Protein 5ZLG (pdb70)

GO terms:
  GO:0006879 intracellular iron ion homeostasis (P, IDA)
  GO:0016722 oxidoreductase activity, acting on metal ions (F, IDA)
  GO:0005886 plasma membrane (C, IDA)
  GO:0016020 membrane (C, IDA)
  GO:0016324 apical plasma membrane (C, IDA)
  GO:0031526 brush border membrane (C, IDA)
  GO:0042802 identical protein binding (F, IDA)
  GO:0140576 ascorbate homeostasis (P, IDA)
  GO:0140571 transmembrane ascorbate ferrireductase activity (F, IDA)
  GO:0140575 transmembrane monodehydroascorbate reductase activity (F, IDA)
  GO:0033215 reductive iron assimilation (P, IC)
  GO:0005886 plasma membrane (C, TAS)
  GO:0005515 protein binding (F, IPI)
  GO:0060586 multicellular organismal-level iron ion homeostasis (P, IDA)
  GO:0070062 extracellular exosome (C, HDA)

Secondary structure (DSSP, 8-state):
-HHHHHHHHHHHHHHHHHHHHHHHIIIIIS----SSSSHHHHTHHHHHIIIIIIIIHHHHHTGGG-GGGTTS-HHHHHHHHHHHHHHHHHHHHHHHHHHHHHHHHHT--SS-SHHHHHHHHHHHHHHHHHHHHIIIIISS-S-HHHHHHHHHHHHHHHHHHHHHHHHHHHHHHHHHHHHH-BTTBGGG--HHHHHHHHHHHHHHHHHHHHHHHHT-GGGSPPPP-

Solvent-accessible surface area: 12107 Å² total; per-residue (Å²): 123,187,126,2,74,63,28,21,36,48,2,70,119,20,0,127,69,0,20,62,37,0,59,56,2,0,101,136,78,51,102,6,43,25,138,106,43,20,36,54,4,35,0,73,30,18,8,21,31,6,35,0,8,3,29,36,2,0,40,0,28,2,6,46,23,25,28,133,16,78,216,51,59,58,107,88,7,40,51,66,31,26,32,49,18,35,70,0,6,104,35,2,74,70,0,29,65,0,24,67,72,11,28,102,102,82,144,92,62,58,58,128,17,115,30,22,143,35,15,67,98,4,13,85,47,12,67,108,32,47,112,40,11,93,27,11,27,48,46,113,169,4,76,154,79,84,49,64,169,32,76,73,104,27,73,146,26,15,44,68,9,10,36,42,7,13,51,12,21,56,58,16,17,64,44,34,2,101,114,32,14,192,138,89,34,66,95,89,166,12,96,13,2,82,38,0,75,52,0,7,112,27,0,85,71,1,10,63,29,2,107,104,0,20,42,46,111,102,15,105,19,78,181,108,177

InterPro domains:
  IPR006593 Cytochrome b561/ferric reductase, transmembrane domain [PF03188] (49-185)
  IPR006593 Cytochrome b561/ferric reductase, transmembrane domain [PS50939] (15-220)
  IPR006593 Cytochrome b561/ferric reductase, transmembrane domain [SM00665] (49-178)
  IPR043205 Cytochrome b561/Cytochrome b reductase 1-like [PTHR10106] (10-228)

Foldseek 3Di:
DVVLVVLVVVLLVLLVVLLVLLQCLCVPVNPDADLPPLVNLLSLQLNLLSNQVLRLLLCLLLQLLDVVCLPPDPLVNLVSSLVSLVSSLVSNVSNVVSVVVSCVVVVHDPDPDPLRVLSVVLSVLSVVLSVCCCCAPNDDPHDVVNCVVVVVVSSVSSLVSNVSSLVSSLVVLVVCLQVPCPVVHLVVVDPSNVSSVVSNVSSVVSSVSSVVSSPDPVRRSPDDD

B-factor: mean 35.08, std 20.9, range [6.4, 122.51]

Organism: Homo sapiens (NCBI:txid9606)

Nearest PDB structures (foldseek):
  5zle-assembly1_A  TM=1.003E+00  e=5.788E-28  Homo sapiens
  4o79-assembly1_A  TM=9.304E-01  e=4.526E-12  Arabidopsis thaliana
  6z0c-assembly4_D  TM=2.626E-01  e=5.602E+00  Escherichia coli

Radius of gyration: 18.76 Å; Cα contacts (8 Å, |Δi|>4): 240; chains: 1; bounding box: 38×60×26 Å

Structure (mmCIF, N/CA/C/O backbone):
data_5ZLG
#
_entry.id   5ZLG
#
_cell.length_a   65.180
_cell.length_b   115.570
_cell.length_c   48.600
_cell.angle_alpha   90.000
_cell.angle_beta   118.440
_cell.angle_gamma   90.000
#
_symmetry.space_group_name_H-M   'C 1 2 1'
#
loop_
_entity.id
_entity.type
_entity.pdbx_description
1 polymer 'Cytochrome b reductase 1'
2 non-polymer 'PROTOPORPHYRIN IX CONTAINING FE'
3 non-polymer 'ZINC ION'
4 non-polymer 'ASCORBIC ACID'
5 water water
#
loop_
_atom_site.group_PDB
_atom_site.id
_atom_site.type_symbol
_atom_site.label_atom_id
_atom_site.label_alt_id
_atom_site.label_comp_id
_atom_site.label_asym_id
_atom_site.label_entity_id
_atom_site.label_seq_id
_atom_site.pdbx_PDB_ins_code
_atom_site.Cartn_x
_atom_site.Cartn_y
_atom_site.Cartn_z
_atom_site.occupancy
_atom_site.B_iso_or_equiv
_atom_site.auth_seq_id
_atom_site.auth_comp_id
_atom_site.auth_asym_id
_atom_site.auth_atom_id
_atom_site.pdbx_PDB_model_num
ATOM 1 N N . TYR A 1 6 ? 33.134 56.331 8.093 1.00 42.63 6 TYR A N 1
ATOM 2 C CA . TYR A 1 6 ? 32.581 55.886 6.811 1.00 59.47 6 TYR A CA 1
ATOM 3 C C . TYR A 1 6 ? 33.345 54.714 6.189 1.00 66.93 6 TYR A C 1
ATOM 4 O O . TYR A 1 6 ? 32.743 53.746 5.729 1.00 67.70 6 TYR A O 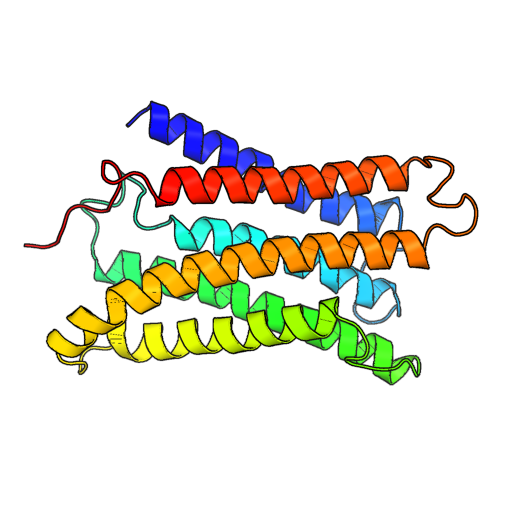1
ATOM 13 N N . TRP A 1 7 ? 34.670 54.808 6.138 1.00 65.24 7 TRP A N 1
ATOM 14 C CA . TRP A 1 7 ? 35.429 53.680 5.621 1.00 59.65 7 TRP A CA 1
ATOM 15 C C . TRP A 1 7 ? 35.573 52.572 6.656 1.00 55.63 7 TRP A C 1
ATOM 16 O O . TRP A 1 7 ? 35.617 51.394 6.285 1.00 59.67 7 TRP A O 1
ATOM 27 N N . ARG A 1 8 ? 35.608 52.907 7.949 1.00 52.58 8 ARG A N 1
ATOM 28 C CA . ARG A 1 8 ? 35.523 51.851 8.949 1.00 47.96 8 ARG A CA 1
ATOM 29 C C . ARG A 1 8 ? 34.145 51.204 8.943 1.00 38.74 8 ARG A C 1
ATOM 30 O O . ARG A 1 8 ? 34.014 50.041 9.336 1.00 34.16 8 ARG A O 1
ATOM 38 N N . PHE A 1 9 ? 33.107 51.929 8.513 1.00 37.12 9 PHE A N 1
ATOM 39 C CA . PHE A 1 9 ? 31.836 51.266 8.240 1.00 36.80 9 PHE A CA 1
ATOM 40 C C . PHE A 1 9 ? 31.969 50.338 7.045 1.00 47.30 9 PHE A C 1
ATOM 41 O O . PHE A 1 9 ? 31.412 49.233 7.038 1.00 51.82 9 PHE A O 1
ATOM 49 N N . LEU A 1 10 ? 32.684 50.783 6.011 1.00 46.04 10 LEU A N 1
ATOM 50 C CA . LEU A 1 10 ? 32.859 49.947 4.838 1.00 32.00 10 LEU A CA 1
ATOM 51 C C . LEU A 1 10 ? 33.496 48.627 5.225 1.00 30.54 10 LEU A C 1
ATOM 52 O O . LEU A 1 10 ? 33.030 47.559 4.814 1.00 35.83 10 LEU A O 1
ATOM 57 N N . ALA A 1 11 ? 34.527 48.677 6.065 1.00 31.15 11 ALA A N 1
ATOM 58 C CA . ALA A 1 11 ? 35.167 47.445 6.510 1.00 30.06 11 ALA A CA 1
ATOM 59 C C . ALA A 1 11 ? 34.226 46.576 7.341 1.00 34.30 11 ALA A C 1
ATOM 60 O O . ALA A 1 11 ? 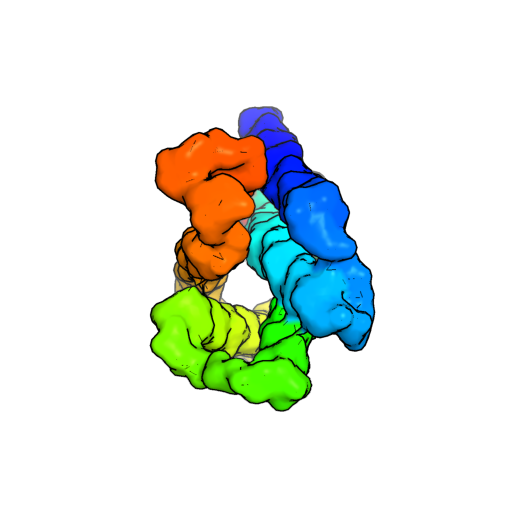34.351 45.346 7.324 1.00 45.78 11 ALA A O 1
ATOM 62 N N . LEU A 1 12 ? 33.280 47.177 8.063 1.00 28.53 12 LEU A N 1
ATOM 63 C CA . LEU A 1 12 ? 32.368 46.372 8.867 1.00 33.41 12 LEU A CA 1
ATOM 64 C C . LEU A 1 12 ? 31.341 45.678 7.992 1.00 37.93 12 LEU A C 1
ATOM 65 O O . LEU A 1 12 ? 31.053 44.490 8.183 1.00 38.28 12 LEU A O 1
ATOM 70 N N . LEU A 1 13 ? 30.753 46.418 7.046 1.00 26.52 13 LEU A N 1
ATOM 71 C CA . LEU A 1 13 ? 29.858 45.793 6.082 1.00 25.74 13 LEU A CA 1
ATOM 72 C C . LEU A 1 13 ? 30.598 44.744 5.271 1.00 27.97 13 LEU A C 1
ATOM 73 O O . LEU A 1 13 ? 30.041 43.687 4.937 1.00 24.15 13 LEU A O 1
ATOM 78 N N . GLY A 1 14 ? 31.862 45.017 4.956 1.00 26.52 14 GLY A N 1
ATOM 79 C CA . GLY A 1 14 ? 32.688 44.037 4.296 1.00 25.47 14 GLY A CA 1
ATOM 80 C C . GLY A 1 14 ? 32.759 42.753 5.084 1.00 24.32 14 GLY A C 1
ATOM 81 O O . GLY A 1 14 ? 32.378 41.697 4.580 1.00 37.65 14 GLY A O 1
ATOM 82 N N . SER A 1 15 ? 33.213 42.837 6.335 1.00 24.42 15 SER A N 1
ATOM 83 C CA . SER A 1 15 ? 33.350 41.640 7.160 1.00 23.59 15 SER A CA 1
ATOM 84 C C . SER A 1 15 ? 32.012 40.935 7.344 1.00 25.85 15 SER A C 1
ATOM 85 O O . SER A 1 15 ? 31.932 39.704 7.254 1.00 29.93 15 SER A O 1
ATOM 88 N N . ALA A 1 16 ? 30.945 41.697 7.604 1.00 22.52 16 ALA A N 1
ATOM 89 C CA . ALA A 1 16 ? 29.640 41.080 7.809 1.00 21.74 16 ALA A CA 1
ATOM 90 C C . ALA A 1 16 ? 29.217 40.298 6.579 1.00 21.40 16 ALA A C 1
ATOM 91 O O . ALA A 1 16 ? 28.731 39.171 6.686 1.00 31.80 16 ALA A O 1
ATOM 93 N N . LEU A 1 17 ? 29.414 40.874 5.394 1.00 31.08 17 LEU A N 1
ATOM 94 C CA . LEU A 1 17 ? 29.079 40.153 4.168 1.00 31.26 17 LEU A CA 1
ATOM 95 C C . LEU A 1 17 ? 29.920 38.898 4.023 1.00 32.18 17 LEU A C 1
ATOM 96 O O . LEU A 1 17 ? 29.402 37.833 3.664 1.00 34.59 17 LEU A O 1
ATOM 101 N N . LEU A 1 18 ? 31.216 38.995 4.315 1.00 24.33 18 LEU A N 1
ATOM 102 C CA . LEU A 1 18 ? 32.090 37.835 4.192 1.00 30.59 18 LEU A CA 1
ATOM 103 C C . LEU A 1 18 ? 31.639 36.698 5.114 1.00 33.06 18 LEU A C 1
ATOM 104 O O . LEU A 1 18 ? 31.356 35.583 4.661 1.00 24.85 18 LEU A O 1
ATOM 109 N N . VAL A 1 19 ? 31.563 36.968 6.420 1.00 44.27 19 VAL A N 1
ATOM 110 C CA . VAL A 1 19 ? 31.141 35.949 7.377 1.00 20.37 19 VAL A CA 1
ATOM 111 C C . VAL A 1 19 ? 29.759 35.404 7.014 1.00 21.08 19 VAL A C 1
ATOM 112 O O . VAL A 1 19 ? 29.485 34.211 7.174 1.00 19.89 19 VAL A O 1
ATOM 116 N N . GLY A 1 20 ? 28.861 36.270 6.537 1.00 20.05 20 GLY A N 1
ATOM 117 C CA . GLY A 1 20 ? 27.536 35.794 6.164 1.00 20.01 20 GLY A CA 1
ATOM 118 C C . GLY A 1 20 ? 27.595 34.812 5.014 1.00 26.72 20 GLY A C 1
ATOM 119 O O . GLY A 1 20 ? 27.016 33.716 5.075 1.00 39.30 20 GLY A O 1
ATOM 120 N N . PHE A 1 21 ? 28.331 35.181 3.961 1.00 25.20 21 PHE A N 1
ATOM 121 C CA A PHE A 1 21 ? 28.534 34.307 2.808 0.44 21.24 21 PHE A CA 1
ATOM 122 C CA B PHE A 1 21 ? 28.466 34.278 2.826 0.56 21.23 21 PHE A CA 1
ATOM 123 C C . PHE A 1 21 ? 29.156 32.987 3.232 1.00 21.28 21 PHE A C 1
ATOM 124 O O . PHE A 1 21 ? 28.765 31.911 2.767 1.00 21.94 21 PHE A O 1
ATOM 139 N N . LEU A 1 22 ? 30.149 33.049 4.133 1.00 20.91 22 LEU A N 1
ATOM 140 C CA . LEU A 1 22 ? 30.752 31.828 4.655 1.00 21.07 22 LEU A CA 1
ATOM 141 C C . LEU A 1 22 ? 29.739 30.998 5.436 1.00 30.30 22 LEU A C 1
ATOM 142 O O . LEU A 1 22 ? 29.845 29.770 5.480 1.00 39.68 22 LEU A O 1
ATOM 147 N N . SER A 1 23 ? 28.768 31.645 6.079 1.00 25.53 23 SER A N 1
ATOM 148 C CA . SER A 1 23 ? 27.722 30.887 6.753 1.00 25.71 23 SER A CA 1
ATOM 149 C C . SER A 1 23 ? 26.897 30.099 5.750 1.00 26.15 23 SER A C 1
ATOM 150 O O . SER A 1 23 ? 26.612 28.909 5.964 1.00 24.86 23 SER A O 1
ATOM 153 N N . VAL A 1 24 ? 26.518 30.741 4.637 1.00 24.54 24 VAL A N 1
ATOM 154 C CA . VAL A 1 24 ? 25.738 30.029 3.626 1.00 29.04 24 VAL A CA 1
ATOM 155 C C . VAL A 1 24 ? 26.574 28.944 2.947 1.00 29.50 24 VAL A C 1
ATOM 156 O O . VAL A 1 24 ? 26.094 27.827 2.704 1.00 23.85 24 VAL A O 1
ATOM 160 N N . ILE A 1 25 ? 27.835 29.248 2.643 1.00 26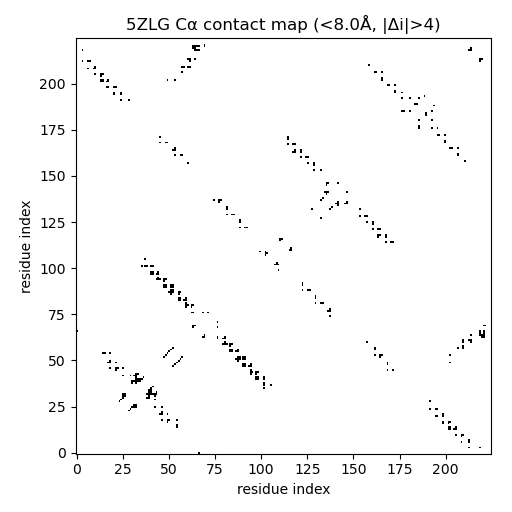.05 25 ILE A N 1
ATOM 161 C CA . ILE A 1 25 ? 28.715 28.257 2.030 1.00 32.27 25 ILE A CA 1
ATOM 162 C C . ILE A 1 25 ? 28.880 27.059 2.945 1.00 33.28 25 ILE A C 1
ATOM 163 O O . ILE A 1 25 ? 28.854 25.912 2.497 1.00 48.71 25 ILE A O 1
ATOM 168 N N . PHE A 1 26 ? 29.067 27.306 4.238 1.00 27.50 26 PHE A N 1
ATOM 169 C CA . PHE A 1 26 ? 29.282 26.218 5.178 1.00 23.48 26 PHE A CA 1
ATOM 170 C C . PHE A 1 26 ? 28.018 25.394 5.355 1.00 24.07 26 PHE A C 1
ATOM 171 O O . PHE A 1 26 ? 28.084 24.168 5.514 1.00 25.08 26 PHE A O 1
ATOM 179 N N . ALA A 1 27 ? 26.858 26.050 5.318 1.00 27.52 27 ALA A N 1
ATOM 180 C CA . ALA A 1 27 ? 25.599 25.320 5.322 1.00 24.52 27 ALA A CA 1
ATOM 181 C C . ALA A 1 27 ? 25.517 24.379 4.129 1.00 25.94 27 ALA A C 1
ATOM 182 O O . ALA A 1 27 ? 25.245 23.181 4.278 1.00 37.57 27 ALA A O 1
ATOM 184 N N . LEU A 1 28 ? 25.773 24.907 2.932 1.00 29.78 28 LEU A N 1
ATOM 185 C CA . LEU A 1 28 ? 25.645 24.106 1.718 1.00 28.30 28 LEU A CA 1
ATOM 186 C C . LEU A 1 28 ? 26.661 22.976 1.686 1.00 28.45 28 LEU A C 1
ATOM 187 O O . LEU A 1 28 ? 26.305 21.821 1.447 1.00 37.23 28 LEU A O 1
ATOM 192 N N . VAL A 1 29 ? 27.940 23.300 1.891 1.00 27.71 29 VAL A N 1
ATOM 193 C CA . VAL A 1 29 ? 28.984 22.280 1.967 1.00 28.64 29 VAL A CA 1
ATOM 194 C C . VAL A 1 29 ? 28.606 21.196 2.964 1.00 36.65 29 VAL A C 1
ATOM 195 O O . VAL A 1 29 ? 28.836 20.011 2.718 1.00 47.23 29 VAL A O 1
ATOM 199 N N . TRP A 1 30 ? 28.027 21.581 4.108 1.00 36.71 30 TRP A N 1
ATOM 200 C CA . TRP A 1 30 ? 27.685 20.609 5.145 1.00 29.15 30 TRP A CA 1
ATOM 201 C C . TRP A 1 30 ? 26.583 19.664 4.686 1.00 30.77 30 TRP A C 1
ATOM 202 O O . TRP A 1 30 ? 26.695 18.445 4.848 1.00 32.37 30 TRP A O 1
ATOM 213 N N . VAL A 1 31 ? 25.488 20.204 4.148 1.00 30.63 31 VAL A N 1
ATOM 214 C CA . VAL A 1 31 ? 24.400 19.302 3.777 1.00 32.47 31 VAL A CA 1
ATOM 215 C C . VAL A 1 31 ? 24.763 18.500 2.532 1.00 43.96 31 VAL A C 1
ATOM 216 O O . VAL A 1 31 ? 24.376 17.332 2.397 1.00 50.12 31 VAL A O 1
ATOM 220 N N . LEU A 1 32 ? 25.512 19.093 1.608 1.00 42.85 32 LEU A N 1
ATOM 221 C CA . LEU A 1 32 ? 25.846 18.393 0.379 1.00 42.23 32 LEU A CA 1
ATOM 222 C C . LEU A 1 32 ? 26.954 17.365 0.608 1.00 46.00 32 LEU A C 1
ATOM 223 O O . LEU A 1 32 ? 26.788 16.189 0.266 1.00 56.87 32 LEU A O 1
ATOM 228 N N . HIS A 1 33 ? 28.082 17.781 1.201 1.00 42.34 33 HIS A N 1
ATOM 229 C CA . HIS A 1 33 ? 29.199 16.892 1.538 1.00 36.16 33 HIS A CA 1
ATOM 230 C C . HIS A 1 33 ? 28.823 15.895 2.625 1.00 37.17 33 HIS A C 1
ATOM 231 O O . HIS A 1 33 ? 28.592 14.714 2.347 1.00 53.50 33 HIS A O 1
ATOM 238 N N . TYR A 1 34 ? 28.726 16.386 3.859 1.00 44.59 34 TYR A N 1
ATOM 239 C CA . TYR A 1 34 ? 28.708 15.543 5.053 1.00 51.79 34 TYR A CA 1
ATOM 240 C C . TYR A 1 34 ? 27.379 14.826 5.251 1.00 58.58 34 TYR A C 1
ATOM 241 O O . TYR A 1 34 ? 27.353 13.693 5.753 1.00 49.96 34 TYR A O 1
ATOM 250 N N . ARG A 1 35 ? 26.275 15.476 4.914 1.00 62.52 35 ARG A N 1
ATOM 251 C CA . ARG A 1 35 ? 24.976 14.825 4.940 1.00 62.14 35 ARG A CA 1
ATOM 252 C C . ARG A 1 35 ? 24.700 14.237 3.553 1.00 62.39 35 ARG A C 1
ATOM 253 O O . ARG A 1 35 ? 25.619 14.025 2.753 1.00 52.37 35 ARG A O 1
ATOM 261 N N . GLU A 1 36 ? 23.427 14.001 3.241 1.00 67.49 36 GLU A N 1
ATOM 262 C CA . GLU A 1 36 ? 23.046 13.266 2.045 1.00 71.30 36 GLU A CA 1
ATOM 263 C C . GLU A 1 36 ? 22.768 14.157 0.844 1.00 72.50 36 GLU A C 1
ATOM 264 O O . GLU A 1 36 ? 22.750 13.654 -0.283 1.00 73.93 36 GLU A O 1
ATOM 270 N N . GLY A 1 37 ? 22.543 15.456 1.053 1.00 81.62 37 GLY A N 1
ATOM 271 C CA . GLY A 1 37 ? 22.233 16.381 -0.028 1.00 80.91 37 GLY A CA 1
ATOM 272 C C . GLY A 1 37 ? 20.917 17.123 0.146 1.00 74.90 37 GLY A C 1
ATOM 273 O O . GLY A 1 37 ? 20.408 17.246 1.264 1.00 77.98 37 GLY A O 1
ATOM 274 N N . LEU A 1 38 ? 20.356 17.628 -0.947 1.00 72.78 38 LEU A N 1
ATOM 275 C CA . LEU A 1 38 ? 19.062 18.296 -0.940 1.00 74.58 38 LEU A CA 1
ATOM 276 C C . LEU A 1 38 ? 18.091 17.551 -1.858 1.00 88.74 38 LEU A C 1
ATOM 277 O O . LEU A 1 38 ? 18.442 16.556 -2.504 1.00 101.34 38 LEU A O 1
ATOM 282 N N . GLY A 1 39 ? 16.861 18.040 -1.908 1.00 83.42 39 GLY A N 1
ATOM 283 C CA . GLY A 1 39 ? 15.819 17.437 -2.720 1.00 72.87 39 GLY A CA 1
ATOM 284 C C . GLY A 1 39 ? 14.471 17.745 -2.120 1.00 70.88 39 GLY A C 1
ATOM 285 O O . GLY A 1 39 ? 14.364 18.158 -0.971 1.00 71.63 39 GLY A O 1
ATOM 286 N N . TRP A 1 40 ? 13.420 17.560 -2.919 1.00 78.39 40 TRP A N 1
ATOM 287 C CA . TRP A 1 40 ? 12.081 17.820 -2.404 1.00 91.28 40 TRP A CA 1
ATOM 288 C C . TRP A 1 40 ? 11.360 16.544 -1.971 1.00 101.24 40 TRP A C 1
ATOM 289 O O . TRP A 1 40 ? 10.142 16.569 -1.752 1.00 100.13 40 TRP A O 1
ATOM 300 N N . ASP A 1 41 ? 12.096 15.435 -1.848 1.00 106.92 41 ASP A N 1
ATOM 301 C CA . ASP A 1 41 ? 11.702 14.282 -1.040 1.00 106.33 41 ASP A CA 1
ATOM 302 C C . ASP A 1 41 ? 12.875 13.313 -0.947 1.00 107.91 41 ASP A C 1
ATOM 303 O O . ASP A 1 41 ? 13.298 12.729 -1.953 1.00 106.72 41 ASP A O 1
ATOM 308 N N . GLY A 1 42 ? 13.402 13.144 0.263 1.00 109.36 42 GLY A N 1
ATOM 309 C CA . GLY A 1 42 ? 14.595 12.356 0.508 1.00 109.08 42 GLY A CA 1
ATOM 310 C C . GLY A 1 42 ? 14.464 11.107 1.366 1.00 111.58 42 GLY A C 1
ATOM 311 O O . GLY A 1 42 ? 14.769 10.012 0.877 1.00 121.94 42 GLY A O 1
ATOM 312 N N . SER A 1 43 ? 14.006 11.219 2.620 1.00 100.96 43 SER A N 1
ATOM 313 C CA . SER A 1 43 ? 13.356 12.412 3.167 1.00 86.64 43 SER A CA 1
ATOM 314 C C . SER A 1 43 ? 14.277 13.397 3.890 1.00 90.67 43 SER A C 1
ATOM 315 O O . SER A 1 43 ? 13.970 14.590 3.958 1.00 97.97 43 SER A O 1
ATOM 318 N N . ALA A 1 44 ? 15.394 12.918 4.443 1.00 87.22 44 ALA A N 1
ATOM 319 C CA . ALA A 1 44 ? 16.352 13.848 5.034 1.00 78.31 44 ALA A CA 1
ATOM 320 C C . ALA A 1 44 ? 16.984 14.757 3.987 1.00 78.37 44 ALA A C 1
ATOM 321 O O . ALA A 1 44 ? 17.445 15.849 4.337 1.00 80.74 44 ALA A O 1
ATOM 323 N N . LEU A 1 45 ? 17.026 14.326 2.718 1.00 77.74 45 LEU A N 1
ATOM 324 C CA . LEU A 1 45 ? 17.386 15.230 1.626 1.00 77.93 45 LEU A CA 1
ATOM 325 C C . LEU A 1 45 ? 16.495 16.462 1.626 1.00 71.66 45 LEU A C 1
ATOM 326 O O . LEU A 1 45 ? 16.954 17.572 1.326 1.00 71.09 45 LEU A O 1
ATOM 331 N N . GLU A 1 46 ? 15.206 16.277 1.928 1.00 67.78 46 GLU A N 1
ATOM 332 C CA . GLU A 1 46 ? 14.300 17.412 2.030 1.00 68.92 46 GLU A CA 1
ATOM 333 C C . GLU A 1 46 ? 14.520 18.169 3.322 1.00 77.88 46 GLU A C 1
ATOM 334 O O . GLU A 1 46 ? 14.419 19.402 3.349 1.00 88.78 46 GLU A O 1
ATOM 340 N N . PHE A 1 47 ? 14.807 17.446 4.404 1.00 77.27 47 PHE A N 1
ATOM 341 C CA . PHE A 1 47 ? 15.065 18.109 5.673 1.00 65.72 47 PHE A CA 1
ATOM 342 C C . PHE A 1 47 ? 16.220 19.090 5.546 1.00 55.17 47 PHE A C 1
ATOM 343 O O . PHE A 1 47 ? 16.106 20.259 5.927 1.00 65.85 47 PHE A O 1
ATOM 351 N N . ASN A 1 48 ? 17.333 18.643 4.983 1.00 37.72 48 ASN A N 1
ATOM 352 C CA . ASN A 1 48 ? 18.516 19.484 4.897 1.00 46.14 48 ASN A CA 1
ATOM 353 C C . ASN A 1 48 ? 18.277 20.763 4.091 1.00 42.27 48 ASN A C 1
ATOM 354 O O . ASN A 1 48 ? 19.189 21.584 3.946 1.00 43.60 48 ASN A O 1
ATOM 359 N N . TRP A 1 49 ? 17.065 20.950 3.562 1.00 35.80 49 TRP A N 1
ATOM 360 C CA . TRP A 1 49 ? 16.666 22.288 3.139 1.00 34.89 49 TRP A CA 1
ATOM 361 C C . TRP A 1 49 ? 16.483 23.209 4.341 1.00 34.97 49 TRP A C 1
ATOM 362 O O . TRP A 1 49 ? 16.714 24.418 4.228 1.00 32.47 49 TRP A O 1
ATOM 373 N N . HIS A 1 50 ? 16.091 22.646 5.497 1.00 33.38 50 HIS A N 1
ATOM 374 C CA . HIS A 1 50 ? 15.825 23.452 6.696 1.00 32.03 50 HIS A CA 1
ATOM 375 C C . HIS A 1 50 ? 17.028 24.268 7.113 1.00 29.76 50 HIS A C 1
ATOM 376 O O . HIS A 1 50 ? 16.956 25.512 7.047 1.00 30.32 50 HIS A O 1
ATOM 383 N N . PRO A 1 51 ? 18.165 23.692 7.516 1.00 29.13 51 PRO A N 1
ATOM 384 C CA . PRO A 1 51 ? 19.301 24.555 7.872 1.00 27.23 51 PRO A CA 1
ATOM 385 C C . PRO A 1 51 ? 19.731 25.478 6.743 1.00 33.97 51 PRO A C 1
ATOM 386 O O . PRO A 1 51 ? 20.032 26.648 6.992 1.00 40.43 51 PRO A O 1
ATOM 390 N N . VAL A 1 52 ? 19.739 24.994 5.500 1.00 22.74 52 VAL A N 1
ATOM 391 C CA . VAL A 1 52 ? 20.231 25.796 4.380 1.00 18.56 52 VAL A CA 1
ATOM 392 C C . VAL A 1 52 ? 19.341 27.011 4.154 1.00 20.47 52 VAL A C 1
ATOM 393 O O . VAL A 1 52 ? 19.816 28.157 4.099 1.00 22.07 52 VAL A O 1
ATOM 397 N N . LEU A 1 53 ? 18.038 26.777 4.001 1.00 17.42 53 LEU A N 1
ATOM 398 C CA . LEU A 1 53 ? 17.105 27.896 3.920 1.00 26.54 53 LEU A CA 1
ATOM 399 C C . LEU A 1 53 ? 17.266 28.837 5.113 1.00 27.99 53 LEU A C 1
ATOM 400 O O . LEU A 1 53 ? 17.486 30.038 4.935 1.00 23.85 53 LEU A O 1
ATOM 405 N N . MET A 1 54 ? 17.225 28.297 6.340 1.00 32.07 54 MET A N 1
ATOM 406 C CA . MET A 1 54 ? 17.239 29.128 7.543 1.00 22.60 54 MET A CA 1
ATOM 407 C C . MET A 1 54 ? 18.465 30.025 7.604 1.00 21.25 54 MET A C 1
ATOM 408 O O . MET A 1 54 ? 18.359 31.217 7.901 1.00 35.37 54 MET A O 1
ATOM 413 N N . VAL A 1 55 ? 19.646 29.459 7.376 1.00 15.44 55 VAL A N 1
ATOM 414 C CA . VAL A 1 55 ? 20.854 30.273 7.344 1.00 15.43 55 VAL A CA 1
ATOM 415 C C . VAL A 1 55 ? 20.729 31.338 6.268 1.00 22.47 55 VAL A C 1
ATOM 416 O O . VAL A 1 55 ? 21.081 32.504 6.477 1.00 31.29 55 VAL A O 1
ATOM 420 N N . THR A 1 56 ? 20.197 30.956 5.106 1.00 16.76 56 THR A N 1
ATOM 421 C CA . THR A 1 56 ? 20.260 31.839 3.949 1.00 20.23 56 THR A CA 1
ATOM 422 C C . THR A 1 56 ? 19.322 33.026 4.103 1.00 24.62 56 THR A C 1
ATOM 423 O O . THR A 1 56 ? 19.759 34.180 4.124 1.00 34.72 56 THR A O 1
ATOM 427 N N . GLY A 1 57 ? 18.027 32.765 4.202 1.00 22.08 57 GLY A N 1
ATOM 428 C CA . GLY A 1 57 ? 17.071 33.830 4.391 1.00 25.36 57 GLY A CA 1
ATOM 429 C C . GLY A 1 57 ? 17.067 34.407 5.791 1.00 25.56 57 GLY A C 1
ATOM 430 O O . GLY A 1 57 ? 17.251 35.614 5.968 1.00 25.60 57 GLY A O 1
ATOM 431 N N . PHE A 1 58 ? 16.881 33.548 6.796 1.00 24.81 58 PHE A N 1
ATOM 432 C CA . PHE A 1 58 ? 16.526 34.034 8.127 1.00 23.71 58 PHE A CA 1
ATOM 433 C C . PHE A 1 58 ? 17.703 34.684 8.828 1.00 26.81 58 PHE A C 1
ATOM 434 O O . PHE A 1 58 ? 17.534 35.699 9.510 1.00 29.57 58 PHE A O 1
ATOM 442 N N . VAL A 1 59 ? 18.890 34.104 8.707 1.00 27.28 59 VAL A N 1
ATOM 443 C CA . VAL A 1 59 ? 20.070 34.712 9.300 1.00 14.76 59 VAL A CA 1
ATOM 444 C C . VAL A 1 59 ? 20.698 35.723 8.360 1.00 15.30 59 VAL A C 1
ATOM 445 O O . VAL A 1 59 ? 20.994 36.852 8.755 1.00 31.68 59 VAL A O 1
ATOM 449 N N . PHE A 1 60 ? 20.920 35.354 7.102 1.00 15.79 60 PHE A N 1
ATOM 450 C CA . PHE A 1 60 ? 21.729 36.218 6.246 1.00 16.44 60 PHE A CA 1
ATOM 451 C C . PHE A 1 60 ? 20.897 37.313 5.591 1.00 21.23 60 PHE A C 1
ATOM 452 O O . PHE A 1 60 ? 21.182 38.509 5.741 1.00 21.58 60 PHE A O 1
ATOM 460 N N . ILE A 1 61 ? 19.870 36.926 4.843 1.00 17.22 61 ILE A N 1
ATOM 461 C CA . ILE A 1 61 ? 19.056 37.933 4.184 1.00 17.87 61 ILE A CA 1
ATOM 462 C C . ILE A 1 61 ? 18.460 38.893 5.212 1.00 23.75 61 ILE A C 1
ATOM 463 O O . ILE A 1 61 ? 18.467 40.112 5.012 1.00 41.11 61 ILE A O 1
ATOM 468 N N . GLN A 1 62 ? 17.981 38.372 6.347 1.00 19.80 62 GLN A N 1
ATOM 469 C CA . GLN A 1 62 ? 17.477 39.260 7.394 1.00 16.57 62 GLN A CA 1
ATOM 470 C C . GLN A 1 62 ? 18.604 40.066 8.017 1.00 23.29 62 GLN A C 1
ATOM 471 O O . GLN A 1 62 ? 18.423 41.245 8.346 1.00 32.16 62 GLN A O 1
ATOM 477 N N . GLY A 1 63 ? 19.771 39.452 8.194 1.00 16.61 63 GLY A N 1
ATOM 478 C CA . GLY A 1 63 ? 20.912 40.213 8.664 1.00 16.49 63 GLY A CA 1
ATOM 479 C C . GLY A 1 63 ? 21.170 41.436 7.812 1.00 19.68 63 GLY A C 1
ATOM 480 O O . GLY A 1 63 ? 21.475 42.513 8.323 1.00 33.50 63 GLY A O 1
ATOM 481 N N . ILE A 1 64 ? 21.019 41.294 6.499 1.00 30.08 64 ILE A N 1
ATOM 482 C CA . ILE A 1 64 ? 21.290 42.408 5.596 1.00 31.54 64 ILE A CA 1
ATOM 483 C C . ILE A 1 64 ? 20.142 43.400 5.622 1.00 22.36 64 ILE A C 1
ATOM 484 O O . ILE A 1 64 ? 20.357 44.610 5.769 1.00 36.50 64 ILE A O 1
ATOM 489 N N . ALA A 1 65 ? 18.907 42.902 5.495 1.00 19.24 65 ALA A N 1
ATOM 490 C CA . ALA A 1 65 ? 17.730 43.758 5.594 1.00 19.64 65 ALA A CA 1
ATOM 491 C C . ALA A 1 65 ? 17.758 44.628 6.837 1.00 27.25 65 ALA A C 1
ATOM 492 O O . ALA A 1 65 ? 17.295 45.772 6.806 1.00 32.91 65 ALA A O 1
ATOM 494 N N . ILE A 1 66 ? 18.298 44.110 7.940 1.00 30.82 66 ILE A N 1
ATOM 495 C CA . ILE A 1 66 ? 18.270 44.861 9.190 1.00 28.68 66 ILE A CA 1
ATOM 496 C C . ILE A 1 66 ? 19.134 46.108 9.082 1.00 22.37 66 ILE A C 1
ATOM 497 O O . ILE A 1 66 ? 18.816 47.143 9.677 1.00 35.04 66 ILE A O 1
ATOM 502 N N . ILE A 1 67 ? 20.200 46.055 8.291 1.00 19.75 67 ILE A N 1
ATOM 503 C CA . ILE A 1 67 ? 21.127 47.171 8.175 1.00 21.81 67 ILE A CA 1
ATOM 504 C C . ILE A 1 67 ? 21.073 47.815 6.791 1.00 27.22 67 ILE A C 1
ATOM 505 O O . ILE A 1 67 ? 21.987 48.548 6.428 1.00 25.43 67 ILE A O 1
ATOM 510 N N . VAL A 1 68 ? 20.025 47.551 6.003 1.00 22.07 68 VAL A N 1
ATOM 511 C CA . VAL A 1 68 ? 19.981 48.123 4.662 1.00 23.37 68 VAL A CA 1
ATOM 512 C C . VAL A 1 6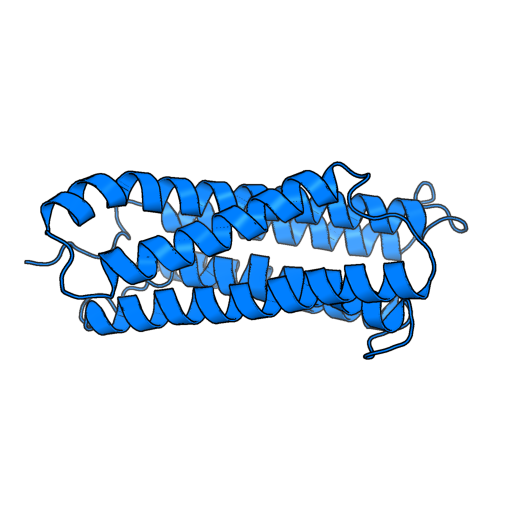8 ? 19.941 49.643 4.709 1.00 27.38 68 VAL A C 1
ATOM 513 O O . VAL A 1 68 ? 20.555 50.306 3.867 1.00 33.62 68 VAL A O 1
ATOM 517 N N . TYR A 1 69 ? 19.259 50.226 5.701 1.00 34.27 69 TYR A N 1
ATOM 518 C CA . TYR A 1 69 ? 19.094 51.676 5.734 1.00 25.77 69 TYR A CA 1
ATOM 519 C C . TYR A 1 69 ? 20.371 52.411 6.076 1.00 26.38 69 TYR A C 1
ATOM 520 O O . TYR A 1 69 ? 20.426 53.623 5.899 1.00 37.99 69 TYR A O 1
ATOM 529 N N . ARG A 1 70 ? 21.374 51.727 6.604 1.00 25.48 70 ARG A N 1
ATOM 530 C CA . ARG A 1 70 ? 22.579 52.372 7.107 1.00 33.30 70 ARG A CA 1
ATOM 531 C C . ARG A 1 70 ? 23.714 52.357 6.098 1.00 35.33 70 ARG A C 1
ATOM 532 O O . ARG A 1 70 ? 24.870 52.572 6.479 1.00 30.95 70 ARG A O 1
ATOM 540 N N . LEU A 1 71 ? 23.415 52.065 4.838 1.00 36.46 71 LEU A N 1
ATOM 541 C CA . LEU A 1 71 ? 24.406 52.161 3.783 1.00 34.85 71 LEU A CA 1
ATOM 542 C C . LEU A 1 71 ? 24.489 53.611 3.312 1.00 34.75 71 LEU A C 1
ATOM 543 O O . LEU A 1 71 ? 23.469 54.170 2.898 1.00 39.87 71 LEU A O 1
ATOM 548 N N . PRO A 1 72 ? 25.667 54.241 3.361 1.00 31.14 72 PRO A N 1
ATOM 549 C CA . PRO A 1 72 ? 25.760 55.662 2.971 1.00 33.13 72 PRO A CA 1
ATOM 550 C C . PRO A 1 72 ? 25.311 55.963 1.543 1.00 34.60 72 PRO A C 1
ATOM 551 O O . PRO A 1 72 ? 24.704 57.012 1.300 1.00 36.00 72 PRO A O 1
ATOM 555 N N . TRP A 1 73 ? 25.575 55.069 0.589 1.00 36.92 73 TRP A N 1
ATOM 556 C CA . TRP A 1 73 ? 25.206 55.325 -0.798 1.00 43.00 73 TRP A CA 1
ATOM 557 C C . TRP A 1 73 ? 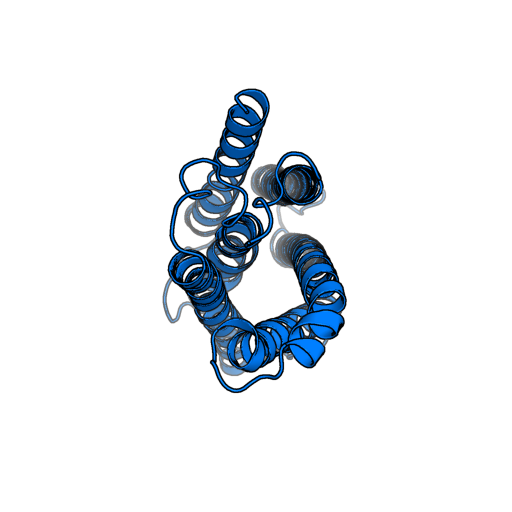23.699 55.342 -1.010 1.00 45.84 73 TRP A C 1
ATOM 558 O O . TRP A 1 73 ? 23.230 55.498 -2.142 1.00 45.82 73 TRP A O 1
ATOM 569 N N . THR A 1 74 ? 22.929 55.187 0.063 1.00 43.22 74 THR A N 1
ATOM 570 C CA . THR A 1 74 ? 21.485 55.325 -0.021 1.00 39.66 74 THR A CA 1
ATOM 571 C C . THR A 1 74 ? 20.965 56.500 0.793 1.00 44.98 74 THR A C 1
ATOM 572 O O . THR A 1 74 ? 19.763 56.777 0.743 1.00 49.85 74 THR A O 1
ATOM 576 N N . TRP A 1 75 ? 21.820 57.202 1.544 1.00 43.69 75 TRP A N 1
ATOM 577 C CA . TRP A 1 75 ? 21.293 58.234 2.433 1.00 51.26 75 TRP A CA 1
ATOM 578 C C . TRP A 1 75 ? 20.562 59.307 1.643 1.00 67.22 75 TRP A C 1
ATOM 579 O O . TRP A 1 75 ? 19.474 59.745 2.039 1.00 77.34 75 TRP A O 1
ATOM 590 N N . LYS A 1 76 ? 21.120 59.718 0.509 1.00 64.25 76 LYS A N 1
ATOM 591 C CA . LYS A 1 76 ? 20.371 60.544 -0.431 1.00 53.94 76 LYS A CA 1
ATOM 592 C C . LYS A 1 76 ? 19.854 59.672 -1.571 1.00 47.66 76 LYS A C 1
ATOM 593 O O . LYS A 1 76 ? 20.212 59.802 -2.742 1.00 50.73 76 LYS A O 1
ATOM 599 N N . CYS A 1 77 ? 19.030 58.724 -1.151 1.00 39.76 77 CYS A N 1
ATOM 600 C CA . CYS A 1 77 ? 18.115 57.946 -1.968 1.00 43.30 77 CYS A CA 1
ATOM 601 C C . CYS A 1 77 ? 16.741 58.172 -1.356 1.00 44.38 77 CYS A C 1
ATOM 602 O O . CYS A 1 77 ? 16.618 58.806 -0.305 1.00 51.71 77 CYS A O 1
ATOM 605 N N . SER A 1 78 ? 15.694 57.667 -1.995 1.00 36.71 78 SER A N 1
ATOM 606 C CA . SER A 1 78 ? 14.367 57.905 -1.445 1.00 35.39 78 SER A CA 1
ATOM 607 C C . SER A 1 78 ? 14.155 57.082 -0.187 1.00 37.29 78 SER A C 1
ATOM 608 O O . SER A 1 78 ? 14.652 55.961 -0.066 1.00 47.79 78 SER A O 1
ATOM 611 N N . LYS A 1 79 ? 13.408 57.655 0.764 1.00 35.50 79 LYS A N 1
ATOM 612 C CA . LYS A 1 79 ? 12.976 56.877 1.921 1.00 32.11 79 LYS A CA 1
ATOM 613 C C . LYS A 1 79 ? 11.981 55.808 1.511 1.00 39.40 79 LYS A C 1
ATOM 614 O O . LYS A 1 79 ? 12.034 54.689 2.026 1.00 40.72 79 LYS A O 1
ATOM 620 N N . LEU A 1 80 ? 11.075 56.124 0.581 1.00 42.14 80 LEU A N 1
ATOM 621 C CA . LEU A 1 80 ? 10.128 55.106 0.143 1.00 46.74 80 LEU A CA 1
ATOM 622 C C . LEU A 1 80 ? 10.844 53.969 -0.570 1.00 44.59 80 LEU A C 1
ATOM 623 O O . LEU A 1 80 ? 10.413 52.809 -0.502 1.00 50.97 80 LEU A O 1
ATOM 628 N N . LEU A 1 81 ? 11.956 54.271 -1.228 1.00 35.13 81 LEU A N 1
ATOM 629 C CA . LEU A 1 81 ? 12.695 53.205 -1.879 1.00 39.49 81 LEU A CA 1
ATOM 630 C C . LEU A 1 81 ? 13.390 52.328 -0.854 1.00 41.11 81 LEU A C 1
ATOM 631 O O . LEU A 1 81 ? 13.341 51.098 -0.952 1.00 56.23 81 LEU A O 1
ATOM 636 N N . MET A 1 82 ? 14.039 52.942 0.139 1.00 32.01 82 MET A N 1
ATOM 637 C CA . MET A 1 82 ? 14.726 52.162 1.165 1.00 33.15 82 MET A CA 1
ATOM 638 C C . MET A 1 82 ? 13.741 51.347 1.997 1.00 35.32 82 MET A C 1
ATOM 639 O O . MET A 1 82 ? 14.039 50.211 2.38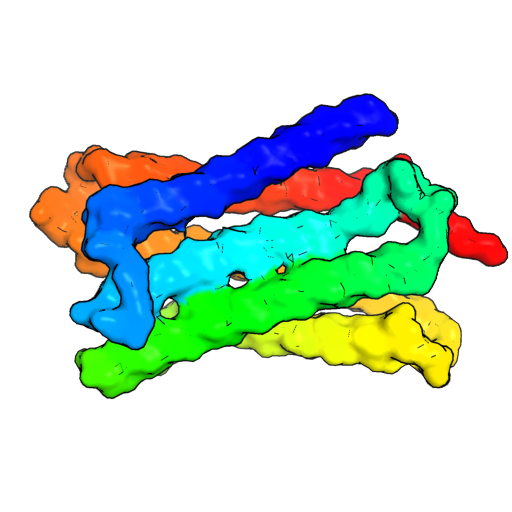7 1.00 35.38 82 MET A O 1
ATOM 644 N N . LYS A 1 83 ? 12.567 51.912 2.279 1.00 25.54 83 LYS A N 1
ATOM 645 C CA . LYS A 1 83 ? 11.486 51.126 2.856 1.00 28.91 83 LYS A CA 1
ATOM 646 C C . LYS A 1 83 ? 11.133 49.948 1.963 1.00 36.87 83 LYS A C 1
ATOM 647 O O . LYS A 1 83 ? 10.873 48.847 2.455 1.00 42.26 83 LYS A O 1
ATOM 653 N N . SER A 1 84 ? 11.110 50.158 0.645 1.00 38.37 84 SER A N 1
ATOM 654 C CA . SER A 1 84 ? 10.832 49.046 -0.261 1.00 36.58 84 SER A CA 1
ATOM 655 C C . SER A 1 84 ? 11.899 47.959 -0.153 1.00 28.79 84 SER A C 1
ATOM 656 O O . SER A 1 84 ? 11.579 46.783 0.014 1.00 28.21 84 SER A O 1
ATOM 659 N N . ILE A 1 85 ? 13.176 48.330 -0.235 1.00 25.20 85 ILE A N 1
ATOM 660 C CA . ILE A 1 85 ? 14.239 47.334 -0.133 1.00 24.20 85 ILE A CA 1
ATOM 661 C C . ILE A 1 85 ? 14.157 46.596 1.202 1.00 46.31 85 ILE A C 1
ATOM 662 O O . ILE A 1 85 ? 14.243 45.367 1.248 1.00 54.16 85 ILE A O 1
ATOM 667 N N . HIS A 1 86 ? 13.984 47.339 2.302 1.00 42.02 86 HIS A N 1
ATOM 668 C CA . HIS A 1 86 ? 13.907 46.750 3.642 1.00 25.61 86 HIS A CA 1
ATOM 669 C C . HIS A 1 86 ? 12.740 45.772 3.755 1.00 19.77 86 HIS A C 1
ATOM 670 O O . HIS A 1 86 ? 12.925 44.594 4.099 1.00 32.68 86 HIS A O 1
ATOM 677 N N . ALA A 1 87 ? 11.529 46.243 3.470 1.00 20.67 87 ALA A N 1
ATOM 678 C CA . ALA A 1 87 ? 10.371 45.362 3.420 1.00 20.71 87 ALA A CA 1
ATOM 679 C C . ALA A 1 87 ? 10.640 44.132 2.559 1.00 34.21 87 ALA A C 1
ATOM 680 O O . ALA A 1 87 ? 10.504 42.998 3.022 1.00 45.20 87 ALA A O 1
ATOM 682 N N . GLY A 1 88 ? 11.028 44.346 1.296 1.00 31.52 88 GLY A N 1
ATOM 683 C CA . GLY A 1 88 ? 11.153 43.236 0.364 1.00 22.60 88 GLY A CA 1
ATOM 684 C C . GLY A 1 88 ? 12.198 42.223 0.788 1.00 31.72 88 GLY A C 1
ATOM 685 O O . GLY A 1 88 ? 11.977 41.011 0.699 1.00 35.68 88 GLY A O 1
ATOM 686 N N . LEU A 1 89 ? 13.348 42.702 1.258 1.00 20.61 89 LEU A N 1
ATOM 687 C CA . LEU A 1 89 ? 14.392 41.804 1.736 1.00 22.54 89 LEU A CA 1
ATOM 688 C C . LEU A 1 89 ? 13.888 40.963 2.909 1.00 28.85 89 LEU A C 1
ATOM 689 O O . LEU A 1 89 ? 14.044 39.728 2.927 1.00 27.05 89 LEU A O 1
ATOM 694 N N . ASN A 1 90 ? 13.243 41.614 3.888 1.00 30.63 90 ASN A N 1
ATOM 695 C CA . ASN A 1 90 ? 12.636 40.854 4.980 1.00 28.84 90 ASN A CA 1
ATOM 696 C C . ASN A 1 90 ? 11.587 39.882 4.462 1.00 27.93 90 ASN A C 1
ATOM 697 O O . ASN A 1 90 ? 11.405 38.806 5.037 1.00 28.32 90 ASN A O 1
ATOM 702 N N . ALA A 1 91 ? 10.913 40.229 3.362 1.00 24.32 91 ALA A N 1
ATOM 703 C CA . ALA A 1 91 ? 9.874 39.369 2.807 1.00 31.09 91 ALA A CA 1
ATOM 704 C C . ALA A 1 91 ? 10.470 38.104 2.194 1.00 30.06 91 ALA A C 1
ATOM 705 O O . ALA A 1 91 ? 9.967 36.994 2.419 1.00 19.80 91 ALA A O 1
ATOM 707 N N . VAL A 1 92 ? 11.543 38.252 1.408 1.00 28.70 92 VAL A N 1
ATOM 708 C CA . VAL A 1 92 ? 12.259 37.075 0.917 1.00 31.01 92 VAL A CA 1
ATOM 709 C C . VAL A 1 92 ? 12.644 36.184 2.090 1.00 36.02 92 VAL A C 1
ATOM 710 O O . VAL A 1 92 ? 12.481 34.957 2.036 1.00 42.97 92 VAL A O 1
ATOM 714 N N . ALA A 1 93 ? 13.114 36.793 3.191 1.00 32.44 93 ALA A N 1
ATOM 715 C CA . ALA A 1 93 ? 13.529 35.990 4.345 1.00 23.17 93 ALA A CA 1
ATOM 716 C C . ALA A 1 93 ? 12.343 35.292 5.017 1.00 25.49 93 ALA A C 1
ATOM 717 O O . ALA A 1 93 ? 12.471 34.151 5.486 1.00 30.30 93 ALA A O 1
ATOM 719 N N . ALA A 1 94 ? 11.180 35.942 5.059 1.00 16.62 94 ALA A N 1
ATOM 720 C CA . ALA A 1 94 ? 9.986 35.278 5.576 1.00 16.84 94 ALA A CA 1
ATOM 721 C C . ALA A 1 94 ? 9.599 34.089 4.707 1.00 29.78 94 ALA A C 1
ATOM 722 O O . ALA A 1 94 ? 9.451 32.967 5.203 1.00 33.18 94 ALA A O 1
ATOM 724 N N . ILE A 1 95 ? 9.419 34.320 3.404 1.00 29.57 95 ILE A N 1
ATOM 725 C CA . ILE A 1 95 ? 9.092 33.231 2.481 1.00 35.89 95 ILE A CA 1
ATOM 726 C C . ILE A 1 95 ? 10.024 32.043 2.687 1.00 31.62 95 ILE A C 1
ATOM 727 O O . ILE A 1 95 ? 9.580 30.905 2.886 1.00 34.53 95 ILE A O 1
ATOM 732 N N . LEU A 1 96 ? 11.334 32.290 2.645 1.00 31.14 96 LEU A N 1
ATOM 733 C CA . LEU A 1 96 ? 12.277 31.191 2.815 1.00 18.94 96 LEU A CA 1
ATOM 734 C C . LEU A 1 96 ? 12.104 30.499 4.167 1.00 30.14 96 LEU A C 1
ATOM 735 O O . LEU A 1 96 ? 12.175 29.269 4.244 1.00 40.07 96 LEU A O 1
ATOM 740 N N . ALA A 1 97 ? 11.847 31.254 5.244 1.00 24.69 97 ALA A N 1
ATOM 741 C CA . ALA A 1 97 ? 11.727 30.602 6.554 1.00 15.92 97 ALA A CA 1
ATOM 742 C C . ALA A 1 97 ? 10.462 29.756 6.658 1.00 18.95 97 ALA A C 1
ATOM 743 O O . ALA A 1 97 ? 10.479 28.684 7.275 1.00 30.86 97 ALA A O 1
ATOM 745 N N . ILE A 1 98 ? 9.355 30.219 6.074 1.00 17.87 98 ILE A N 1
ATOM 746 C CA . ILE A 1 98 ? 8.145 29.400 6.029 1.00 21.70 98 ILE A CA 1
ATOM 747 C C . ILE A 1 98 ? 8.391 28.144 5.209 1.00 33.29 98 ILE A C 1
ATOM 748 O O . ILE A 1 98 ? 7.998 27.039 5.604 1.00 36.03 98 ILE A O 1
ATOM 753 N N . ILE A 1 99 ? 9.032 28.291 4.048 1.00 23.41 99 ILE A N 1
ATOM 754 C CA . ILE A 1 99 ? 9.379 27.105 3.274 1.00 28.76 99 ILE A CA 1
ATOM 755 C C . ILE A 1 99 ? 10.205 26.153 4.129 1.00 30.03 99 ILE A C 1
ATOM 756 O O . ILE A 1 99 ? 10.003 24.935 4.109 1.00 27.48 99 ILE A O 1
ATOM 761 N N . SER A 1 100 ? 11.098 26.703 4.947 1.00 24.38 100 SER A N 1
ATOM 762 C CA . SER A 1 100 ? 12.010 25.873 5.717 1.00 24.69 100 SER A CA 1
ATOM 763 C C . SER A 1 100 ? 11.285 25.134 6.830 1.00 27.01 100 SER A C 1
ATOM 764 O O . SER A 1 100 ? 11.609 23.977 7.129 1.00 30.18 100 SER A O 1
ATOM 767 N N . VAL A 1 101 ? 10.301 25.781 7.454 1.00 25.04 101 VAL A N 1
ATOM 768 C CA . VAL A 1 101 ? 9.526 25.113 8.495 1.00 20.20 101 VAL A CA 1
ATOM 769 C C . VAL A 1 101 ? 8.584 24.074 7.889 1.00 35.18 101 VAL A C 1
ATOM 770 O O . VAL A 1 101 ? 8.397 22.976 8.441 1.00 32.86 101 VAL A O 1
ATOM 774 N N . VAL A 1 102 ? 7.988 24.397 6.739 1.00 40.10 102 VAL A N 1
ATOM 775 C CA . VAL A 1 102 ? 7.127 23.449 6.038 1.00 40.49 102 VAL A CA 1
ATOM 776 C C . VAL A 1 102 ? 7.912 22.206 5.630 1.00 37.88 102 VAL A C 1
ATOM 777 O O . VAL A 1 102 ? 7.383 21.087 5.650 1.00 37.50 102 VAL A O 1
ATOM 781 N N . ALA A 1 103 ? 9.185 22.378 5.252 1.00 34.73 103 ALA A N 1
ATOM 782 C CA . ALA A 1 103 ? 10.001 21.219 4.904 1.00 26.71 103 ALA A CA 1
ATOM 783 C C . ALA A 1 103 ? 10.065 20.242 6.066 1.00 38.74 103 ALA A C 1
ATOM 784 O O . ALA A 1 103 ? 9.904 19.031 5.877 1.00 58.77 103 ALA A O 1
ATOM 786 N N . VAL A 1 104 ? 10.267 20.750 7.281 1.00 30.05 104 VAL A N 1
ATOM 787 C CA . VAL A 1 104 ? 10.383 19.865 8.434 1.00 31.73 104 VAL A CA 1
ATOM 788 C C . VAL A 1 104 ? 9.044 19.235 8.763 1.00 31.81 104 VAL A C 1
ATOM 789 O O . VAL A 1 104 ? 8.953 18.024 8.986 1.00 35.48 104 VAL A O 1
ATOM 793 N N . PHE A 1 105 ? 7.984 20.039 8.804 1.00 36.20 105 PHE A N 1
ATOM 794 C CA . PHE A 1 105 ? 6.673 19.453 9.049 1.00 37.89 105 PHE A CA 1
ATOM 795 C C . PHE A 1 105 ? 6.345 18.379 8.017 1.00 38.67 105 PHE A C 1
ATOM 796 O O . PHE A 1 105 ? 5.653 17.404 8.337 1.00 44.08 105 PHE A O 1
ATOM 804 N N . GLU A 1 106 ? 6.893 18.497 6.803 1.00 45.34 106 GLU A N 1
ATOM 805 C CA . GLU A 1 106 ? 6.652 17.508 5.752 1.00 50.26 106 GLU A CA 1
ATOM 806 C C . GLU A 1 106 ? 7.469 16.234 5.974 1.00 40.90 106 GLU A C 1
ATOM 807 O O . GLU A 1 106 ? 6.909 15.133 6.023 1.00 33.72 106 GLU A O 1
ATOM 813 N N . ASN A 1 107 ? 8.796 16.364 6.102 1.00 41.94 107 ASN A N 1
ATOM 814 C CA . ASN A 1 107 ? 9.634 15.203 6.397 1.00 46.10 107 ASN A CA 1
ATOM 815 C C . ASN A 1 107 ? 9.159 14.464 7.648 1.00 53.28 107 ASN A C 1
ATOM 816 O O . ASN A 1 107 ? 9.228 13.226 7.714 1.00 46.51 107 ASN A O 1
ATOM 821 N N . HIS A 1 108 ? 8.640 15.199 8.634 1.00 55.57 108 HIS A N 1
ATOM 822 C CA . HIS A 1 108 ? 8.227 14.576 9.885 1.00 45.20 108 HIS A CA 1
ATOM 823 C C . HIS A 1 108 ? 6.881 13.888 9.753 1.00 39.41 108 HIS A C 1
ATOM 824 O O . HIS A 1 108 ? 6.733 12.738 10.176 1.00 43.33 108 HIS A O 1
ATOM 831 N N . ASN A 1 109 ? 5.887 14.572 9.174 1.00 35.87 109 ASN A N 1
ATOM 832 C CA . ASN A 1 109 ? 4.592 13.927 8.968 1.00 41.83 109 ASN A CA 1
ATOM 833 C C . ASN A 1 109 ? 4.712 12.708 8.058 1.00 51.42 109 ASN A C 1
ATOM 834 O O . ASN A 1 109 ? 4.049 11.686 8.283 1.00 55.96 109 ASN A O 1
ATOM 839 N N . VAL A 1 110 ? 5.558 12.791 7.029 1.00 51.12 110 VAL A N 1
ATOM 840 C CA . VAL A 1 110 ? 5.765 11.644 6.148 1.00 53.69 110 VAL A CA 1
ATOM 841 C C . VAL A 1 110 ? 6.444 10.507 6.903 1.00 56.65 110 VAL A C 1
ATOM 842 O O . VAL A 1 110 ? 6.060 9.340 6.759 1.00 67.14 110 VAL A O 1
ATOM 846 N N . ASN A 1 111 ? 7.447 10.822 7.734 1.00 51.54 111 ASN A N 1
ATOM 847 C CA . ASN A 1 111 ? 8.225 9.792 8.419 1.00 46.07 111 ASN A CA 1
ATOM 848 C C . ASN A 1 111 ? 7.737 9.492 9.839 1.00 42.79 111 ASN A C 1
ATOM 849 O O . ASN A 1 111 ? 8.456 8.832 10.598 1.00 48.02 111 ASN A O 1
ATOM 854 N N . ASN A 1 112 ? 6.541 9.944 10.212 1.00 40.34 112 ASN A N 1
ATOM 855 C CA . ASN A 1 112 ? 5.947 9.656 11.523 1.00 46.97 112 ASN A CA 1
ATOM 856 C C . ASN A 1 112 ? 6.912 9.977 12.673 1.00 49.46 112 ASN A C 1
ATOM 857 O O . ASN A 1 112 ? 7.315 9.112 13.458 1.00 48.53 112 ASN A O 1
ATOM 862 N N . ILE A 1 113 ? 7.287 11.252 12.744 1.00 41.75 113 ILE A N 1
ATOM 863 C CA . ILE A 1 113 ? 8.019 11.808 13.872 1.00 35.60 113 ILE A CA 1
ATOM 864 C C . ILE A 1 113 ? 7.098 12.829 14.538 1.00 44.56 113 ILE A C 1
ATOM 865 O O . ILE A 1 113 ? 6.057 13.202 14.000 1.00 53.01 113 ILE A O 1
ATOM 870 N N . ALA A 1 114 ? 7.466 13.255 15.736 1.00 46.99 114 ALA A N 1
ATOM 871 C CA . ALA A 1 114 ? 6.643 14.196 16.473 1.00 49.41 114 ALA A CA 1
ATOM 872 C C . ALA A 1 114 ? 7.038 15.633 16.157 1.00 41.55 114 ALA A C 1
ATOM 873 O O . ALA A 1 114 ? 8.179 15.926 15.787 1.00 40.12 114 ALA A O 1
ATOM 875 N N . ASN A 1 115 ? 6.079 16.535 16.331 1.00 40.78 115 ASN A N 1
ATOM 876 C CA . ASN A 1 115 ? 6.259 17.950 16.057 1.00 32.67 115 ASN A CA 1
ATOM 877 C C . ASN A 1 115 ? 6.221 18.763 17.342 1.00 38.28 115 ASN A C 1
ATOM 878 O O . ASN A 1 115 ? 5.425 18.486 18.243 1.00 41.48 115 ASN A O 1
ATOM 883 N N . MET A 1 116 ? 7.081 19.775 17.412 1.00 35.49 116 MET A N 1
ATOM 884 C CA . MET A 1 116 ? 7.002 20.814 18.434 1.00 29.78 116 MET A CA 1
ATOM 885 C C . MET A 1 116 ? 7.219 20.267 19.836 1.00 35.05 116 MET A C 1
ATOM 886 O O . MET A 1 116 ? 6.655 20.791 20.799 1.00 32.36 116 MET A O 1
ATOM 891 N N . TYR A 1 117 ? 8.033 19.215 19.963 1.00 37.36 117 TYR A N 1
ATOM 892 C CA . TYR A 1 117 ? 8.385 18.671 21.268 1.00 23.09 117 TYR A CA 1
ATOM 893 C C . TYR A 1 117 ? 9.609 19.335 21.868 1.00 18.31 117 TYR A C 1
ATOM 894 O O . TYR A 1 117 ? 9.848 19.194 23.072 1.00 31.94 117 TYR A O 1
ATOM 903 N N . SER A 1 118 ? 10.388 20.039 21.063 1.00 17.13 118 SER A N 1
ATOM 904 C CA . SER A 1 118 ? 11.699 20.509 21.462 1.00 15.98 118 SER A CA 1
ATOM 905 C C . SER A 1 118 ? 11.664 22.000 21.753 1.00 23.70 118 SER A C 1
ATOM 906 O O . SER A 1 118 ? 10.772 22.725 21.317 1.00 30.21 118 SER A O 1
ATOM 909 N N . LEU A 1 119 ? 12.656 22.448 22.513 1.00 14.33 119 LEU A N 1
ATOM 910 C CA . LEU A 1 119 ? 12.790 23.870 22.800 1.00 13.45 119 LEU A CA 1
ATOM 911 C C . LEU A 1 119 ? 13.198 24.653 21.558 1.00 16.00 119 LEU A C 1
ATOM 912 O O . LEU A 1 119 ? 12.794 25.813 21.387 1.00 26.17 119 LEU A O 1
ATOM 917 N N . HIS A 1 120 ? 13.9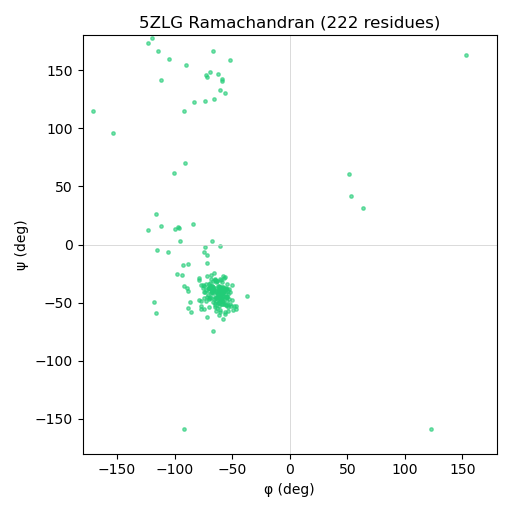92 24.029 20.686 1.00 12.52 120 HIS A N 1
ATOM 918 C CA . HIS A 1 120 ? 14.378 24.652 19.427 1.00 13.41 120 HIS A CA 1
ATOM 919 C C . HIS A 1 120 ? 13.166 24.948 18.558 1.00 13.94 120 HIS A C 1
ATOM 920 O O . HIS A 1 120 ? 13.128 25.971 17.868 1.00 19.74 120 HIS A O 1
ATOM 927 N N . SER A 1 121 ? 12.166 24.062 18.571 1.00 13.31 121 SER A N 1
ATOM 928 C CA . SER A 1 121 ? 10.965 24.310 17.784 1.00 13.90 121 SER A CA 1
ATOM 929 C C . SER A 1 121 ? 10.058 25.336 18.446 1.00 22.58 121 SER A C 1
ATOM 930 O O . SER A 1 121 ? 9.400 26.117 17.752 1.00 31.96 121 SER A O 1
ATOM 933 N N . TRP A 1 122 ? 9.988 25.344 19.773 1.00 21.83 122 TRP A N 1
ATOM 934 C CA . TRP A 1 122 ? 9.192 26.358 20.458 1.00 19.06 122 TRP A CA 1
ATOM 935 C C . TRP A 1 122 ? 9.725 27.751 20.168 1.00 12.90 122 TRP A C 1
ATOM 936 O O . TRP A 1 122 ? 9.019 28.614 19.630 1.00 13.00 122 TRP A O 1
ATOM 947 N N . VAL A 1 123 ? 10.979 27.987 20.547 1.00 12.13 123 VAL A N 1
ATOM 948 C CA . VAL A 1 123 ? 11.613 29.264 20.264 1.00 11.39 123 VAL A CA 1
ATOM 949 C C . VAL A 1 123 ? 11.550 29.571 18.771 1.00 15.31 123 VAL A C 1
ATOM 950 O O . VAL A 1 123 ? 11.076 30.632 18.361 1.00 11.26 123 VAL A O 1
ATOM 954 N N . GLY A 1 124 ? 11.988 28.629 17.935 1.00 15.99 124 GLY A N 1
ATOM 955 C CA . GLY A 1 124 ? 11.920 28.834 16.494 1.00 18.18 124 GLY A CA 1
ATOM 956 C C . GLY A 1 124 ? 10.557 29.288 15.997 1.00 17.34 124 GLY A C 1
ATOM 957 O O . GLY A 1 124 ? 10.450 30.235 15.212 1.00 13.90 124 GLY A O 1
ATOM 958 N N . LEU A 1 125 ? 9.492 28.615 16.437 1.00 22.12 125 LEU A N 1
ATOM 959 C CA . LEU A 1 125 ? 8.159 28.956 15.945 1.00 22.43 125 LEU A CA 1
ATOM 960 C C . LEU A 1 125 ? 7.709 30.307 16.486 1.00 22.77 125 LEU A C 1
ATOM 961 O O . LEU A 1 125 ? 7.008 31.058 15.796 1.00 31.30 125 LEU A O 1
ATOM 966 N N . ILE A 1 126 ? 8.112 30.640 17.715 1.00 18.88 126 ILE A N 1
ATOM 967 C CA . ILE A 1 126 ? 7.831 31.974 18.248 1.00 15.12 126 ILE A CA 1
ATOM 968 C C . ILE A 1 126 ? 8.510 33.039 17.394 1.00 18.11 126 ILE A C 1
ATOM 969 O O . ILE A 1 126 ? 7.882 34.009 16.968 1.00 33.88 126 ILE A O 1
ATOM 974 N N . ALA A 1 127 ? 9.802 32.858 17.116 1.00 17.49 127 ALA A N 1
ATOM 975 C CA . ALA A 1 127 ? 10.540 33.780 16.257 1.00 11.28 127 ALA A CA 1
ATOM 976 C C . ALA A 1 127 ? 9.927 33.891 14.867 1.00 11.87 127 ALA A C 1
ATOM 977 O O . ALA A 1 127 ? 10.010 34.950 14.232 1.00 11.95 127 ALA A O 1
ATOM 979 N N . VAL A 1 128 ? 9.334 32.817 14.358 1.00 12.47 128 VAL A N 1
ATOM 980 C CA . VAL A 1 128 ? 8.731 32.908 13.037 1.00 13.27 128 VAL A CA 1
ATOM 981 C C . VAL A 1 128 ? 7.456 33.727 13.111 1.00 21.33 128 VAL A C 1
ATOM 982 O O . VAL A 1 128 ? 7.273 34.685 12.350 1.00 34.19 128 VAL A O 1
ATOM 986 N N . ILE A 1 129 ? 6.593 33.410 14.080 1.00 19.04 129 ILE A N 1
ATOM 987 C CA . ILE A 1 129 ? 5.333 34.140 14.248 1.00 21.51 129 ILE A CA 1
ATOM 988 C C . ILE A 1 129 ? 5.584 35.627 14.498 1.00 15.93 129 ILE A C 1
ATOM 989 O O . ILE A 1 129 ? 4.970 36.498 13.864 1.00 15.43 129 ILE A O 1
ATOM 994 N N . CYS A 1 130 ? 6.490 35.939 15.431 1.00 14.02 130 CYS A N 1
ATOM 995 C CA . CYS A 1 130 ? 6.844 37.333 15.693 1.00 19.90 130 CYS A CA 1
ATOM 996 C C . CYS A 1 130 ? 7.518 37.986 14.486 1.00 23.92 130 CYS A C 1
ATOM 997 O O . CYS A 1 130 ? 7.368 39.194 14.268 1.00 26.32 130 CYS A O 1
ATOM 1000 N N . TYR A 1 131 ? 8.251 37.219 13.680 1.00 22.88 131 TYR A N 1
ATOM 1001 C CA . TYR A 1 131 ? 8.820 37.808 12.471 1.00 24.74 131 TYR A CA 1
ATOM 1002 C C . TYR A 1 131 ? 7.733 38.204 11.477 1.00 26.25 131 TYR A C 1
ATOM 1003 O O . TYR A 1 131 ? 7.824 39.258 10.838 1.00 22.84 131 TYR A O 1
ATOM 1012 N N . LEU A 1 132 ? 6.691 37.379 11.338 1.00 30.17 132 LEU A N 1
ATOM 1013 C CA . LEU A 1 132 ? 5.585 37.740 10.452 1.00 32.63 132 LEU A CA 1
ATOM 1014 C C . LEU A 1 132 ? 4.733 38.877 11.025 1.00 37.64 132 LEU A C 1
ATOM 1015 O O . LEU A 1 132 ? 4.110 39.620 10.254 1.00 27.31 132 LEU A O 1
ATOM 1020 N N . LEU A 1 133 ? 4.686 39.022 12.365 1.00 38.49 133 LEU A N 1
ATOM 1021 C CA . LEU A 1 133 ? 3.960 40.138 12.989 1.00 32.43 133 LEU A CA 1
ATOM 1022 C C . LEU A 1 133 ? 4.710 41.461 12.836 1.00 36.34 133 LEU A C 1
ATOM 1023 O O . LEU A 1 133 ? 4.094 42.511 12.600 1.00 40.36 133 LEU A O 1
ATOM 1028 N N . GLN A 1 134 ? 6.036 41.434 13.005 1.00 33.26 134 GLN A N 1
ATOM 1029 C CA . GLN A 1 134 ? 6.872 42.575 12.637 1.00 21.81 134 GLN A CA 1
ATOM 1030 C C . GLN A 1 134 ? 6.738 42.901 11.151 1.00 23.17 134 GLN A C 1
ATOM 1031 O O . GLN A 1 134 ? 6.751 44.072 10.758 1.00 30.12 134 GLN A O 1
ATOM 1037 N N . LEU A 1 135 ? 6.617 41.880 10.305 1.00 28.26 135 LEU A N 1
ATOM 1038 C CA . LEU A 1 135 ? 6.462 42.146 8.880 1.00 20.72 135 LEU A CA 1
ATOM 1039 C C . LEU A 1 135 ? 5.112 42.788 8.582 1.00 21.66 135 LEU A C 1
ATOM 1040 O O . LEU A 1 135 ? 5.036 43.771 7.840 1.00 38.36 135 LEU A O 1
ATOM 1045 N N . LEU A 1 136 ? 4.030 42.254 9.150 1.00 25.29 136 LEU A N 1
ATOM 1046 C CA . LEU A 1 136 ? 2.704 42.783 8.838 1.00 23.72 136 LEU A CA 1
ATOM 1047 C C . LEU A 1 136 ? 2.509 44.174 9.427 1.00 28.07 136 LEU A C 1
ATOM 1048 O O . LEU A 1 136 ? 2.135 45.107 8.710 1.00 32.04 136 LEU A O 1
ATOM 1053 N N . SER A 1 137 ? 2.734 44.331 10.739 1.00 28.10 137 SER A N 1
ATOM 1054 C CA . SER A 1 137 ? 2.639 45.660 11.342 1.00 30.63 137 SER A CA 1
ATOM 1055 C C . SER A 1 137 ? 3.575 46.641 10.644 1.00 36.41 137 SER A C 1
ATOM 1056 O O . SER A 1 137 ? 3.169 47.749 10.284 1.00 43.15 137 SER A O 1
ATOM 1059 N N . GLY A 1 138 ? 4.822 46.235 10.411 1.00 38.29 138 GLY A N 1
ATOM 1060 C CA . GLY A 1 138 ? 5.756 47.105 9.712 1.00 39.42 138 GLY A CA 1
ATOM 1061 C C . GLY A 1 138 ? 5.260 47.520 8.341 1.00 38.64 138 GLY A C 1
ATOM 1062 O O . GLY A 1 138 ? 5.465 48.661 7.915 1.00 47.84 138 GLY A O 1
ATOM 1063 N N . PHE A 1 139 ? 4.578 46.612 7.642 1.00 61.17 139 PHE A N 1
ATOM 1064 C CA . PHE A 1 139 ? 4.095 46.937 6.307 1.00 62.46 139 PHE A CA 1
ATOM 1065 C C . PHE A 1 139 ? 2.829 47.784 6.335 1.00 67.32 139 PHE A C 1
ATOM 1066 O O . PHE A 1 139 ? 2.588 48.558 5.400 1.00 74.78 139 PHE A O 1
ATOM 1074 N N . SER A 1 140 ? 2.004 47.644 7.372 1.00 63.66 140 SER A N 1
ATOM 1075 C CA . SER A 1 140 ? 0.751 48.379 7.465 1.00 60.63 140 SER A CA 1
ATOM 1076 C C . SER A 1 140 ? 0.874 49.649 8.286 1.00 59.43 140 SER A C 1
ATOM 1077 O O . SER A 1 140 ? -0.132 50.333 8.493 1.00 62.14 140 SER A O 1
ATOM 1080 N N . VAL A 1 141 ? 2.075 49.974 8.754 1.00 57.69 141 VAL A N 1
ATOM 1081 C CA . VAL A 1 141 ? 2.354 51.246 9.409 1.00 57.52 141 VAL A CA 1
ATOM 1082 C C . VAL A 1 141 ? 3.391 52.048 8.638 1.00 57.25 141 VAL A C 1
ATOM 1083 O O . VAL A 1 141 ? 3.177 53.218 8.325 1.00 61.20 141 VAL A O 1
ATOM 1087 N N . PHE A 1 142 ? 4.508 51.427 8.284 1.00 56.01 142 PHE A N 1
ATOM 1088 C CA . PHE A 1 142 ? 5.640 52.208 7.805 1.00 55.77 142 PHE A CA 1
ATOM 1089 C C . PHE A 1 142 ? 5.769 52.280 6.285 1.00 56.81 142 PHE A C 1
ATOM 1090 O O . PHE A 1 142 ? 6.351 53.246 5.780 1.00 57.39 142 PHE A O 1
ATOM 1098 N N . LEU A 1 143 ? 5.253 51.306 5.532 1.00 57.26 143 LEU A N 1
ATOM 1099 C CA . LEU A 1 143 ? 5.200 51.459 4.079 1.00 58.66 143 LEU A CA 1
ATOM 1100 C C . LEU A 1 143 ? 3.899 52.146 3.669 1.00 60.76 143 LEU A C 1
ATOM 1101 O O . LEU A 1 143 ? 3.918 53.191 3.012 1.00 62.08 143 LEU A O 1
ATOM 1106 N N . LEU A 1 144 ? 2.770 51.588 4.091 1.00 61.28 144 LEU A N 1
ATOM 1107 C CA . LEU A 1 144 ? 1.427 52.084 3.823 1.00 63.50 144 LEU A CA 1
ATOM 1108 C C . LEU A 1 144 ? 1.261 53.561 4.175 1.00 70.80 144 LEU A C 1
ATOM 1109 O O . LEU A 1 144 ? 2.029 54.100 4.986 1.00 63.04 144 LEU A O 1
ATOM 1114 N N . PRO A 1 145 ? 0.254 54.250 3.585 1.00 77.62 145 PRO A N 1
ATOM 1115 C CA . PRO A 1 145 ? 0.139 55.703 3.773 1.00 76.48 145 PRO A CA 1
ATOM 1116 C C . PRO A 1 145 ? -0.743 56.165 4.932 1.00 71.45 145 PRO A C 1
ATOM 1117 O O . PRO A 1 145 ? -0.414 57.171 5.570 1.00 67.97 145 PRO A O 1
ATOM 1121 N N . TRP A 1 146 ? -1.848 55.462 5.223 1.00 77.93 146 TRP A N 1
ATOM 1122 C CA . TRP A 1 146 ? -2.883 56.021 6.095 1.00 91.62 146 TRP A CA 1
ATOM 1123 C C . TRP A 1 146 ? -2.497 56.109 7.571 1.00 91.79 146 TRP A C 1
ATOM 1124 O O . TRP A 1 146 ? -3.247 56.722 8.339 1.00 103.22 146 TRP A O 1
ATOM 1135 N N . ALA A 1 147 ? -1.370 55.536 7.994 1.00 85.26 147 ALA A N 1
ATOM 1136 C CA . ALA A 1 147 ? -1.069 55.446 9.428 1.00 70.58 147 ALA A CA 1
ATOM 1137 C C . ALA A 1 147 ? -0.669 56.810 9.977 1.00 67.24 147 ALA A C 1
ATOM 1138 O O . ALA A 1 147 ? 0.286 57.413 9.477 1.00 64.04 147 ALA A O 1
ATOM 1140 N N . PRO A 1 148 ? -1.358 57.323 10.999 1.00 65.26 148 PRO A N 1
ATOM 1141 C CA . PRO A 1 148 ? -1.013 58.643 11.540 1.00 65.62 148 PRO A CA 1
ATOM 1142 C C . PRO A 1 148 ? 0.428 58.694 12.031 1.00 67.38 148 PRO A C 1
ATOM 1143 O O . PRO A 1 148 ? 0.945 57.737 12.611 1.00 71.08 148 PRO A O 1
ATOM 1147 N N . LEU A 1 149 ? 1.068 59.843 11.800 1.00 68.86 149 LEU A N 1
ATOM 1148 C CA . LEU A 1 149 ? 2.484 59.999 12.124 1.00 67.85 149 LEU A CA 1
ATOM 1149 C C . LEU A 1 149 ? 2.768 59.699 13.588 1.00 67.83 149 LEU A C 1
ATOM 1150 O O . LEU A 1 149 ? 3.880 59.283 13.930 1.00 67.72 149 LEU A O 1
ATOM 1155 N N . SER A 1 150 ? 1.780 59.909 14.462 1.00 70.65 150 SER A N 1
ATOM 1156 C CA . SER A 1 150 ? 1.938 59.572 15.872 1.00 63.40 150 SER A CA 1
ATOM 1157 C C . SER A 1 150 ? 2.049 58.061 16.072 1.00 59.46 150 SER A C 1
ATOM 1158 O O . SER A 1 150 ? 2.817 57.590 16.930 1.00 59.95 150 SER A O 1
ATOM 1161 N N . LEU A 1 151 ? 1.304 57.288 15.275 1.00 59.88 151 LEU A N 1
ATOM 1162 C CA . LEU A 1 151 ? 1.375 55.835 15.370 1.00 58.74 151 LEU A CA 1
ATOM 1163 C C . LEU A 1 151 ? 2.739 55.318 14.924 1.00 57.04 151 LEU A C 1
ATOM 1164 O O . LEU A 1 151 ? 3.274 54.372 15.517 1.00 55.76 151 LEU A O 1
ATOM 1169 N N . ARG A 1 152 ? 3.319 55.924 13.882 1.00 57.21 152 ARG A N 1
ATOM 1170 C CA . ARG A 1 152 ? 4.715 55.642 13.551 1.00 55.88 152 ARG A CA 1
ATOM 1171 C C . ARG A 1 152 ? 5.637 56.045 14.693 1.00 55.13 152 ARG A C 1
ATOM 1172 O O . ARG A 1 152 ? 6.613 55.344 15.006 1.00 53.90 152 ARG A O 1
ATOM 1180 N N . ALA A 1 153 ? 5.321 57.174 15.333 1.00 56.62 153 ALA A N 1
ATOM 1181 C CA . ALA A 1 153 ? 6.190 57.760 16.343 1.00 55.77 153 ALA A CA 1
ATOM 1182 C C . ALA A 1 153 ? 6.374 56.830 17.524 1.00 54.75 153 ALA A C 1
ATOM 1183 O O . ALA A 1 153 ? 7.484 56.711 18.058 1.00 54.05 153 ALA A O 1
ATOM 1185 N N . PHE A 1 154 ? 5.311 56.157 17.956 1.00 54.90 154 PHE A N 1
ATOM 1186 C CA . PHE A 1 154 ? 5.523 55.264 19.087 1.00 56.51 154 PHE A CA 1
ATOM 1187 C C . PHE A 1 154 ? 5.544 53.782 18.725 1.00 53.20 154 PHE A C 1
ATOM 1188 O O . PHE A 1 154 ? 5.889 52.964 19.581 1.00 52.57 154 PHE A O 1
ATOM 1196 N N . LEU A 1 155 ? 5.248 53.408 17.481 1.00 60.31 155 LEU A N 1
ATOM 1197 C CA . LEU A 1 155 ? 5.574 52.046 17.079 1.00 52.30 155 LEU A CA 1
ATOM 1198 C C . LEU A 1 155 ? 7.070 51.880 16.835 1.00 51.24 155 LEU A C 1
ATOM 1199 O O . LEU A 1 155 ? 7.625 50.821 17.143 1.00 50.41 155 LEU A O 1
ATOM 1204 N N . MET A 1 156 ? 7.739 52.916 16.317 1.00 20.42 156 MET A N 1
ATOM 1205 C CA . MET A 1 156 ? 9.135 52.782 15.884 1.00 19.24 156 MET A CA 1
ATOM 1206 C C . MET A 1 156 ? 10.092 52.194 16.922 1.00 22.80 156 MET A C 1
ATOM 1207 O O . MET A 1 156 ? 10.879 51.304 16.554 1.00 41.99 156 MET A O 1
ATOM 1212 N N . PRO A 1 157 ? 10.109 52.614 18.197 1.00 25.76 157 PRO A N 1
ATOM 1213 C CA . PRO A 1 157 ? 11.126 52.036 19.104 1.00 21.45 157 PRO A CA 1
ATOM 1214 C C . PRO A 1 157 ? 10.850 50.577 19.423 1.00 27.31 157 PRO A C 1
ATOM 1215 O O . PRO A 1 157 ? 11.783 49.760 19.523 1.00 23.30 157 PRO A O 1
ATOM 1219 N N . ILE A 1 158 ? 9.569 50.238 19.581 1.00 9.90 158 ILE A N 1
ATOM 1220 C CA . ILE A 1 158 ? 9.158 48.845 19.610 1.00 21.48 158 ILE A CA 1
ATOM 1221 C C . ILE A 1 158 ? 9.701 48.106 18.393 1.00 25.78 158 ILE A C 1
ATOM 1222 O O . ILE A 1 158 ? 10.317 47.051 18.523 1.00 23.13 158 ILE A O 1
ATOM 1227 N N . HIS A 1 159 ? 9.484 48.657 17.192 1.00 24.44 159 HIS A N 1
ATOM 1228 C CA . HIS A 1 159 ? 9.763 47.917 15.962 1.00 14.41 159 HIS A CA 1
ATOM 1229 C C . HIS A 1 159 ? 11.265 47.709 15.768 1.00 26.55 159 HIS A C 1
ATOM 1230 O O . HIS A 1 159 ? 11.704 46.629 15.329 1.00 29.11 159 HIS A O 1
ATOM 1237 N N . VAL A 1 160 ? 12.075 48.708 16.125 1.00 9.76 160 VAL A N 1
ATOM 1238 C CA . VAL A 1 160 ? 13.520 48.505 16.084 1.00 11.87 160 VAL A CA 1
ATOM 1239 C C . VAL A 1 160 ? 13.934 47.449 17.104 1.00 20.61 160 VAL A C 1
ATOM 1240 O O . VAL A 1 160 ? 14.623 46.471 16.766 1.00 32.39 160 VAL A O 1
ATOM 1244 N N . TYR A 1 161 ? 13.478 47.606 18.357 1.00 17.10 161 TYR A N 1
ATOM 1245 C CA . TYR A 1 161 ? 13.813 46.657 19.415 1.00 8.52 161 TYR A CA 1
ATOM 1246 C C . TYR A 1 161 ? 13.430 45.234 19.012 1.00 18.78 161 TYR A C 1
ATOM 1247 O O . TYR A 1 161 ? 14.252 44.313 19.044 1.00 7.90 161 TYR A O 1
ATOM 1256 N N . SER A 1 162 ? 12.182 45.058 18.588 1.00 18.79 162 SER A N 1
ATOM 1257 C CA . SER A 1 162 ? 11.673 43.753 18.203 1.00 7.94 162 SER A CA 1
ATOM 1258 C C . SER A 1 162 ? 12.499 43.153 17.087 1.00 20.27 162 SER A C 1
ATOM 1259 O O . SER A 1 162 ? 12.778 41.953 17.096 1.00 22.90 162 SER A O 1
ATOM 1262 N N . GLY A 1 163 ? 12.908 43.969 16.117 1.00 22.40 163 GLY A N 1
ATOM 1263 C CA . GLY A 1 163 ? 13.756 43.443 15.063 1.00 8.35 163 GLY A CA 1
ATOM 1264 C C . GLY A 1 163 ? 15.061 42.893 15.601 1.00 10.48 163 GLY A C 1
ATOM 1265 O O . GLY A 1 163 ? 15.485 41.786 15.240 1.00 13.23 163 GLY A O 1
ATOM 1266 N N . ILE A 1 164 ? 15.707 43.645 16.491 1.00 9.65 164 ILE A N 1
ATOM 1267 C CA . ILE A 1 164 ? 16.969 43.166 17.044 1.00 14.00 164 ILE A CA 1
ATOM 1268 C C . ILE A 1 164 ? 16.749 41.909 17.888 1.00 26.78 164 ILE A C 1
ATOM 1269 O O . ILE A 1 164 ? 17.552 40.962 17.847 1.00 27.71 164 ILE A O 1
ATOM 1274 N N . VAL A 1 165 ? 15.646 41.869 18.642 1.00 24.84 165 VAL A N 1
ATOM 1275 C CA . VAL A 1 165 ? 15.354 40.727 19.500 1.00 9.99 165 VAL A CA 1
ATOM 1276 C C . VAL A 1 165 ? 15.100 39.484 18.666 1.00 15.03 165 VAL A C 1
ATOM 1277 O O . VAL A 1 165 ? 15.640 38.411 18.957 1.00 6.86 165 VAL A O 1
ATOM 1281 N N . ILE A 1 166 ? 14.272 39.602 17.623 1.00 19.85 166 ILE A N 1
ATOM 1282 C CA . ILE A 1 166 ? 13.984 38.448 16.775 1.00 22.59 166 ILE A CA 1
ATOM 1283 C C . ILE A 1 166 ? 15.247 37.991 16.059 1.00 18.45 166 ILE A C 1
ATOM 1284 O O . ILE A 1 166 ? 15.501 36.789 15.944 1.00 24.02 166 ILE A O 1
ATOM 1289 N N . PHE A 1 167 ? 16.062 38.931 15.575 1.00 8.90 167 PHE A N 1
ATOM 1290 C CA . PHE A 1 167 ? 17.336 38.534 14.984 1.00 7.49 167 PHE A CA 1
ATOM 1291 C C . PHE A 1 167 ? 18.152 37.672 15.942 1.00 7.24 167 PHE A C 1
ATOM 1292 O O . PHE A 1 167 ? 18.575 36.560 15.595 1.00 23.52 167 PHE A O 1
ATOM 1300 N N . GLY A 1 168 ? 18.378 38.165 17.161 1.00 8.94 168 GLY A N 1
ATOM 1301 C CA . GLY A 1 168 ? 19.120 37.380 18.137 1.00 6.91 168 GLY A CA 1
ATOM 1302 C C . GLY A 1 168 ? 18.485 36.024 18.404 1.00 15.81 168 GLY A C 1
ATOM 1303 O O . GLY A 1 168 ? 19.148 34.987 18.331 1.00 20.49 168 GLY A O 1
ATOM 1304 N N . THR A 1 169 ? 17.187 36.021 18.702 1.00 14.05 169 THR A N 1
ATOM 1305 C CA . THR A 1 169 ? 16.474 34.775 18.943 1.00 6.54 169 THR A CA 1
ATOM 1306 C C . THR A 1 169 ? 16.674 33.787 17.807 1.00 21.81 169 THR A C 1
ATOM 1307 O O . THR A 1 169 ? 16.797 32.579 18.037 1.00 26.74 169 THR A O 1
ATOM 1311 N N . VAL A 1 170 ? 16.696 34.284 16.571 1.00 17.14 170 VAL A N 1
ATOM 1312 C CA . VAL A 1 170 ? 16.895 33.416 15.416 1.00 16.13 170 VAL A CA 1
ATOM 1313 C C . VAL A 1 170 ? 18.300 32.837 15.437 1.00 7.94 170 VAL A C 1
ATOM 1314 O O . VAL A 1 170 ? 18.503 31.662 15.106 1.00 7.07 170 VAL A O 1
ATOM 1318 N N . ILE A 1 171 ? 19.283 33.645 15.837 1.00 7.00 171 ILE A N 1
ATOM 1319 C CA . ILE A 1 171 ? 20.648 33.141 15.981 1.00 7.02 171 ILE A CA 1
ATOM 1320 C C . ILE A 1 171 ? 20.698 32.042 17.040 1.00 18.16 171 ILE A C 1
ATOM 1321 O O . ILE A 1 171 ? 21.307 30.979 16.849 1.00 24.57 171 ILE A O 1
ATOM 1326 N N . ALA A 1 172 ? 20.041 32.282 18.170 1.00 16.10 172 ALA A N 1
ATOM 1327 C CA . ALA A 1 172 ? 20.023 31.295 19.240 1.00 10.05 172 ALA A CA 1
ATOM 1328 C C . ALA A 1 172 ? 19.323 30.018 18.804 1.00 6.57 172 ALA A C 1
ATOM 1329 O O . ALA A 1 172 ? 19.773 28.907 19.126 1.00 6.63 172 ALA A O 1
ATOM 1331 N N . THR A 1 173 ? 18.229 30.151 18.053 1.00 8.82 173 THR A N 1
ATOM 1332 C CA . THR A 1 173 ? 17.543 28.965 17.555 1.00 12.07 173 THR A CA 1
ATOM 1333 C C . THR A 1 173 ? 18.384 28.214 16.534 1.00 12.09 173 THR A C 1
ATOM 1334 O O . THR A 1 173 ? 18.348 26.984 16.502 1.00 18.65 173 THR A O 1
ATOM 1338 N N . ALA A 1 174 ? 19.148 28.929 15.702 1.00 15.38 174 ALA A N 1
ATOM 1339 C CA . ALA A 1 174 ? 20.073 28.270 14.781 1.00 9.93 174 ALA A CA 1
ATOM 1340 C C . ALA A 1 174 ? 21.085 27.419 15.531 1.00 16.01 174 ALA A C 1
ATOM 1341 O O . ALA A 1 174 ? 21.284 26.238 15.210 1.00 10.85 174 ALA A O 1
ATOM 1343 N N . LEU A 1 175 ? 21.743 28.010 16.534 1.00 13.29 175 LEU A N 1
ATOM 1344 C CA . LEU A 1 175 ? 22.717 27.249 17.313 1.00 10.20 175 LEU A CA 1
ATOM 1345 C C . LEU A 1 175 ? 22.064 26.052 18.005 1.00 11.58 175 LEU A C 1
ATOM 1346 O O . LEU A 1 175 ? 22.639 24.952 18.051 1.00 25.07 175 LEU A O 1
ATOM 1351 N N . MET A 1 176 ? 20.848 26.223 18.521 1.00 7.05 176 MET A N 1
ATOM 1352 C CA . MET A 1 176 ? 20.152 25.052 19.043 1.00 7.16 176 MET A CA 1
ATOM 1353 C C . MET A 1 176 ? 19.920 24.015 17.948 1.00 14.74 176 MET A C 1
ATOM 1354 O O . MET A 1 176 ? 20.065 22.810 18.185 1.00 22.66 176 MET A O 1
ATOM 1359 N N . GLY A 1 177 ? 19.575 24.466 16.738 1.00 14.37 177 GLY A N 1
ATOM 1360 C CA . GLY A 1 177 ? 19.340 23.537 15.639 1.00 13.73 177 GLY A CA 1
ATOM 1361 C C . GLY A 1 177 ? 20.569 22.720 15.291 1.00 12.87 177 GLY A C 1
ATOM 1362 O O . GLY A 1 177 ? 20.526 21.486 15.258 1.00 17.12 177 GLY A O 1
ATOM 1363 N N . LEU A 1 178 ? 21.690 23.405 15.052 1.00 15.41 178 LEU A N 1
ATOM 1364 C CA . LEU A 1 178 ? 22.966 22.727 14.861 1.00 8.35 178 LEU A CA 1
ATOM 1365 C C . LEU A 1 178 ? 23.184 21.662 15.926 1.00 8.43 178 LEU A C 1
ATOM 1366 O O . LEU A 1 178 ? 23.381 20.491 15.604 1.00 17.13 178 LEU A O 1
ATOM 1371 N N . THR A 1 179 ? 23.120 22.048 17.203 1.00 8.14 179 THR A N 1
ATOM 1372 C CA . THR A 1 179 ? 23.297 21.079 18.285 1.00 8.53 179 THR A CA 1
ATOM 1373 C C . THR A 1 179 ? 22.408 19.846 18.122 1.00 17.64 179 THR A C 1
ATOM 1374 O O . THR A 1 179 ? 22.895 18.707 18.179 1.00 15.49 179 THR A O 1
ATOM 1378 N N . GLU A 1 180 ? 21.095 20.051 17.941 1.00 19.84 180 GLU A N 1
ATOM 1379 C CA . GLU A 1 180 ? 20.180 18.921 17.781 1.00 15.79 180 GLU A CA 1
ATOM 1380 C C . GLU A 1 180 ? 20.638 18.004 16.657 1.00 23.93 180 GLU A C 1
ATOM 1381 O O . GLU A 1 180 ? 20.706 16.780 16.818 1.00 13.17 180 GLU A O 1
ATOM 1387 N N . LYS A 1 181 ? 20.958 18.597 15.504 1.00 28.58 181 LYS A N 1
ATOM 1388 C CA . LYS A 1 181 ? 21.320 17.815 14.326 1.00 26.26 181 LYS A CA 1
ATOM 1389 C C . LYS A 1 181 ? 22.601 17.020 14.548 1.00 21.73 181 LYS A C 1
ATOM 1390 O O . LYS A 1 181 ? 22.666 15.834 14.206 1.00 27.54 181 LYS A O 1
ATOM 1396 N N . LEU A 1 182 ? 23.630 17.663 15.102 1.00 9.78 182 LEU A N 1
ATOM 1397 C CA . LEU A 1 182 ? 24.888 16.979 15.374 1.00 15.96 182 LEU A CA 1
ATOM 1398 C C . LEU A 1 182 ? 24.713 15.849 16.386 1.00 38.01 182 LEU A C 1
ATOM 1399 O O . LEU A 1 182 ? 25.296 14.770 16.221 1.00 49.27 182 LEU A O 1
ATOM 1404 N N . ILE A 1 183 ? 23.923 16.073 17.442 1.00 31.52 183 ILE A N 1
ATOM 1405 C CA . ILE A 1 183 ? 23.742 15.037 18.455 1.00 10.27 183 ILE A CA 1
ATOM 1406 C C . ILE A 1 183 ? 22.944 13.867 17.892 1.00 17.00 183 ILE A C 1
ATOM 1407 O O . ILE A 1 183 ? 23.301 12.700 18.091 1.00 32.41 183 ILE A O 1
ATOM 1412 N N . PHE A 1 184 ? 21.853 14.158 17.183 1.00 20.51 184 PHE A N 1
ATOM 1413 C CA . PHE A 1 184 ? 21.063 13.109 16.535 1.00 22.61 184 PHE A CA 1
ATOM 1414 C C . PHE A 1 184 ? 21.887 12.315 15.523 1.00 26.16 184 PHE A C 1
ATOM 1415 O O . PHE A 1 184 ? 21.831 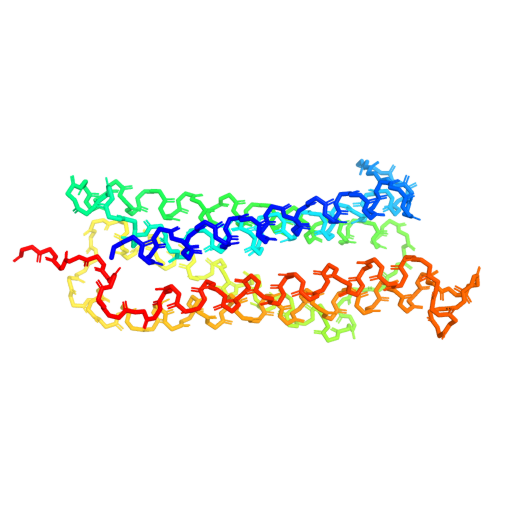11.080 15.494 1.00 30.83 184 PHE A O 1
ATOM 1423 N N . SER A 1 185 ? 22.653 13.007 14.678 1.00 24.23 185 SER A N 1
ATOM 1424 C CA . SER A 1 185 ? 23.243 12.406 13.487 1.00 25.08 185 SER A CA 1
ATOM 1425 C C . SER A 1 185 ? 24.618 11.783 13.710 1.00 28.41 185 SER A C 1
ATOM 1426 O O . SER A 1 185 ? 24.927 10.750 13.111 1.00 37.70 185 SER A O 1
ATOM 1429 N N . LEU A 1 186 ? 25.460 12.387 14.538 1.00 14.63 186 LEU A N 1
ATOM 1430 C CA . LEU A 1 186 ? 26.839 11.934 14.677 1.00 12.38 186 LEU A CA 1
ATOM 1431 C C . LEU A 1 186 ? 26.933 10.896 15.792 1.00 25.46 186 LEU A C 1
ATOM 1432 O O . LEU A 1 186 ? 27.499 11.128 16.861 1.00 36.97 186 LEU A O 1
ATOM 1437 N N . ARG A 1 187 ? 26.368 9.720 15.513 1.00 37.13 187 ARG A N 1
ATOM 1438 C CA . ARG A 1 187 ? 26.344 8.636 16.490 1.00 27.73 187 ARG A CA 1
ATOM 1439 C C . ARG A 1 187 ? 27.579 7.743 16.411 1.00 42.25 187 ARG A C 1
ATOM 1440 O O . ARG A 1 187 ? 28.114 7.344 17.451 1.00 44.25 187 ARG A O 1
ATOM 1448 N N . ASP A 1 188 ? 28.062 7.429 15.198 1.00 49.71 188 ASP A N 1
ATOM 1449 C CA . ASP A 1 188 ? 29.211 6.535 15.061 1.00 49.46 188 ASP A CA 1
ATOM 1450 C C . ASP A 1 188 ? 29.978 6.813 13.770 1.00 49.81 188 ASP A C 1
ATOM 1451 O O . ASP A 1 188 ? 29.618 6.281 12.711 1.00 50.88 188 ASP A O 1
ATOM 1456 N N . PRO A 1 189 ? 31.059 7.615 13.804 1.00 46.39 189 PRO A N 1
ATOM 1457 C CA . PRO A 1 189 ? 31.743 8.307 14.907 1.00 44.29 189 PRO A CA 1
ATOM 1458 C C . PRO A 1 189 ? 30.839 9.219 15.707 1.00 37.12 189 PRO A C 1
ATOM 1459 O O . PRO A 1 189 ? 30.113 10.028 15.129 1.00 40.62 189 PRO A O 1
ATOM 1463 N N . ALA A 1 190 ? 30.880 9.083 17.024 1.00 36.60 190 ALA A N 1
ATOM 1464 C CA . ALA A 1 190 ? 30.072 9.944 17.872 1.00 31.66 190 ALA A CA 1
ATOM 1465 C C . ALA A 1 190 ? 30.636 11.358 17.879 1.00 27.14 190 ALA A C 1
ATOM 1466 O O . ALA A 1 190 ? 31.851 11.559 17.806 1.00 38.36 190 ALA A O 1
ATOM 1468 N N . TYR A 1 191 ? 29.737 12.338 17.936 1.00 20.72 191 TYR A N 1
ATOM 1469 C CA . TYR A 1 191 ? 30.067 13.747 18.153 1.00 25.40 191 TYR A CA 1
ATOM 1470 C C . TYR A 1 191 ? 31.216 13.909 19.146 1.00 29.11 191 TYR A C 1
ATOM 1471 O O . TYR A 1 191 ? 32.145 14.689 18.918 1.00 30.67 191 TYR A O 1
ATOM 1480 N N . SER A 1 192 ? 31.165 13.148 20.245 1.00 38.16 192 SER A N 1
ATOM 1481 C CA . SER A 1 192 ? 32.171 13.257 21.299 1.00 32.06 192 SER A CA 1
ATOM 1482 C C . SER A 1 192 ? 33.574 13.003 20.778 1.00 35.06 192 SER A C 1
ATOM 1483 O O . SER A 1 192 ? 34.545 13.519 21.342 1.00 37.84 192 SER A O 1
ATOM 1486 N N . THR A 1 193 ? 33.701 12.220 19.706 1.00 36.54 193 THR A N 1
ATOM 1487 C CA . THR A 1 193 ? 34.993 11.841 19.150 1.00 34.25 193 THR A CA 1
ATOM 1488 C C . THR A 1 193 ? 35.562 12.882 18.203 1.00 44.83 193 THR A C 1
ATOM 1489 O O . THR A 1 193 ? 36.461 12.546 17.418 1.00 63.60 193 THR A O 1
ATOM 1493 N N . PHE A 1 194 ? 35.071 14.124 18.247 1.00 34.10 194 PHE A N 1
ATOM 1494 C CA . PHE A 1 194 ? 35.604 15.211 17.428 1.00 23.13 194 PHE A CA 1
ATOM 1495 C C . PHE A 1 194 ? 35.681 14.925 15.925 1.00 21.85 194 PHE A C 1
ATOM 1496 O O . PHE A 1 194 ? 36.669 15.316 15.287 1.00 21.46 194 PHE A O 1
ATOM 1504 N N . PRO A 1 195 ? 34.680 14.302 15.307 1.00 21.96 195 PRO A N 1
ATOM 1505 C CA . PRO A 1 195 ? 34.810 13.940 13.893 1.00 30.38 195 PRO A CA 1
ATOM 1506 C C . PRO A 1 195 ? 34.867 15.181 13.012 1.00 41.00 195 PRO A C 1
ATOM 1507 O O . PRO A 1 195 ? 34.584 16.293 13.481 1.00 44.51 195 PRO A O 1
ATOM 1511 N N . PRO A 1 196 ? 35.258 15.033 11.735 1.00 44.30 196 PRO A N 1
ATOM 1512 C CA . PRO A 1 196 ? 35.342 16.212 10.849 1.00 31.50 196 PRO A CA 1
ATOM 1513 C C . PRO A 1 196 ? 34.065 17.038 10.770 1.00 28.37 196 PRO A C 1
ATOM 1514 O O . PRO A 1 196 ? 34.133 18.272 10.840 1.00 29.81 196 PRO A O 1
ATOM 1518 N N . GLU A 1 197 ? 32.900 16.400 10.620 1.00 33.05 197 GLU A N 1
ATOM 1519 C CA . GLU A 1 197 ? 31.654 17.160 10.557 1.00 24.47 197 GLU A CA 1
ATOM 1520 C C . GLU A 1 197 ? 31.390 17.908 11.855 1.00 30.78 197 GLU A C 1
ATOM 1521 O O . GLU A 1 197 ? 30.797 18.994 11.824 1.00 25.75 197 GLU A O 1
ATOM 1527 N N . GLY A 1 198 ? 31.829 17.357 12.994 1.00 16.37 198 GLY A N 1
ATOM 1528 C CA . GLY A 1 198 ? 31.669 18.060 14.258 1.00 15.97 198 GLY A CA 1
ATOM 1529 C C . GLY A 1 198 ? 32.406 19.388 14.287 1.00 24.54 198 GLY A C 1
ATOM 1530 O O . GLY A 1 198 ? 31.854 20.417 14.706 1.00 20.71 198 GLY A O 1
ATOM 1531 N N . VAL A 1 199 ? 33.666 19.389 13.838 1.00 15.79 199 VAL A N 1
ATOM 1532 C CA . VAL A 1 199 ? 34.435 20.632 13.820 1.00 21.02 199 VAL A CA 1
ATOM 1533 C C . VAL A 1 199 ? 33.894 21.577 12.758 1.00 21.52 199 VAL A C 1
ATOM 1534 O O . VAL A 1 199 ? 33.822 22.797 12.962 1.00 25.39 199 VAL A O 1
ATOM 1538 N N . PHE A 1 200 ? 33.521 21.038 11.602 1.00 22.51 200 PHE A N 1
ATOM 1539 C CA . PHE A 1 200 ? 33.023 21.884 10.525 1.00 19.53 200 PHE A CA 1
ATOM 1540 C C . PHE A 1 200 ? 31.755 22.610 10.948 1.00 14.36 200 PHE A C 1
ATOM 1541 O O . PHE A 1 200 ? 31.659 23.835 10.835 1.00 22.48 200 PHE A O 1
ATOM 1549 N N . VAL A 1 201 ? 30.784 21.866 11.474 1.00 14.43 201 VAL A N 1
ATOM 1550 C CA . VAL A 1 201 ? 29.525 22.469 11.888 1.00 15.91 201 VAL A CA 1
ATOM 1551 C C . VAL A 1 201 ? 29.722 23.390 13.089 1.00 19.66 201 VAL A C 1
ATOM 1552 O O . VAL A 1 201 ? 29.109 24.459 13.160 1.00 33.43 201 VAL A O 1
ATOM 1556 N N . ASN A 1 202 ? 30.552 23.001 14.061 1.00 14.12 202 ASN A N 1
ATOM 1557 C CA . ASN A 1 202 ? 30.824 23.937 15.157 1.00 14.06 202 ASN A CA 1
ATOM 1558 C C . ASN A 1 202 ? 31.351 25.264 14.619 1.00 21.06 202 ASN A C 1
ATOM 1559 O O . ASN A 1 202 ? 30.954 26.347 15.082 1.00 20.86 202 ASN A O 1
ATOM 1564 N N . THR A 1 203 ? 32.250 25.193 13.632 1.00 25.74 203 THR A N 1
ATOM 1565 C CA . THR A 1 203 ? 32.759 26.400 12.995 1.00 24.07 203 THR A CA 1
ATOM 1566 C C . THR A 1 203 ? 31.635 27.188 12.335 1.00 19.29 203 THR A C 1
ATOM 1567 O O . THR A 1 203 ? 31.563 28.415 12.487 1.00 16.49 203 THR A O 1
ATOM 1571 N N . LEU A 1 204 ? 30.741 26.505 11.604 1.00 13.50 204 LEU A N 1
ATOM 1572 C CA . LEU A 1 204 ? 29.591 27.206 11.030 1.00 13.26 204 LEU A CA 1
ATOM 1573 C C . LEU A 1 204 ? 28.776 27.896 12.118 1.00 13.10 204 LEU A C 1
ATOM 1574 O O . LEU A 1 204 ? 28.308 29.023 11.930 1.00 20.60 204 LEU A O 1
ATOM 1579 N N . GLY A 1 205 ? 28.614 27.247 13.271 1.00 13.46 205 GLY A N 1
ATOM 1580 C CA . GLY A 1 205 ? 27.976 27.882 14.411 1.00 17.61 205 GLY A CA 1
ATOM 1581 C C . GLY A 1 205 ? 28.645 29.196 14.757 1.00 14.56 205 GLY A C 1
ATOM 1582 O O . GLY A 1 205 ? 27.999 30.249 14.761 1.00 12.96 205 GLY A O 1
ATOM 1583 N N . LEU A 1 206 ? 29.955 29.144 15.017 1.00 13.29 206 LEU A N 1
ATOM 1584 C CA . LEU A 1 206 ? 30.687 30.363 15.347 1.00 13.39 206 LEU A CA 1
ATOM 1585 C C . LEU A 1 206 ? 30.535 31.433 14.271 1.00 26.43 206 LEU A C 1
ATOM 1586 O O . LEU A 1 206 ? 30.461 32.622 14.587 1.00 25.11 206 LEU A O 1
ATOM 1591 N N . LEU A 1 207 ? 30.500 31.040 12.994 1.00 21.52 207 LEU A N 1
ATOM 1592 C CA . LEU A 1 207 ? 30.327 32.024 11.930 1.00 13.27 207 LEU A CA 1
ATOM 1593 C C . LEU A 1 207 ? 28.972 32.701 12.025 1.00 13.09 207 LEU A C 1
ATOM 1594 O O . LEU A 1 207 ? 28.873 33.922 11.874 1.00 35.18 207 LEU A O 1
ATOM 1599 N N . ILE A 1 208 ? 27.915 31.913 12.227 1.00 12.91 208 ILE A N 1
ATOM 1600 C CA . ILE A 1 208 ? 26.573 32.453 12.454 1.00 12.78 208 ILE A CA 1
ATOM 1601 C C . ILE A 1 208 ? 26.567 33.419 13.639 1.00 12.83 208 ILE A C 1
ATOM 1602 O O . ILE A 1 208 ? 25.928 34.494 13.603 1.00 12.86 208 ILE A O 1
ATOM 1607 N N . LEU A 1 209 ? 27.306 33.067 14.695 1.00 12.91 209 LEU A N 1
ATOM 1608 C CA . LEU A 1 209 ? 27.416 33.919 15.871 1.00 13.02 209 LEU A CA 1
ATOM 1609 C C . LEU A 1 209 ? 28.106 35.240 15.541 1.00 18.68 209 LEU A C 1
ATOM 1610 O O . LEU A 1 209 ? 27.548 36.325 15.767 1.00 23.15 209 LEU A O 1
ATOM 1615 N N . VAL A 1 210 ? 29.331 35.166 15.003 1.00 13.38 210 VAL A N 1
ATOM 1616 C CA . VAL A 1 210 ? 30.083 36.376 14.678 1.00 13.66 210 VAL A CA 1
ATOM 1617 C C . VAL A 1 210 ? 29.269 37.265 13.763 1.00 13.66 210 VAL A C 1
ATOM 1618 O O . VAL A 1 210 ? 29.178 38.473 13.970 1.00 13.88 210 VAL A O 1
ATOM 1622 N N . PHE A 1 211 ? 28.654 36.674 12.745 1.00 13.47 211 PHE A N 1
ATOM 1623 C CA . PHE A 1 211 ? 27.833 37.472 11.840 1.00 18.23 211 PHE A CA 1
ATOM 1624 C C . PHE A 1 211 ? 26.769 38.238 12.608 1.00 14.37 211 PHE A C 1
ATOM 1625 O O . PHE A 1 211 ? 26.574 39.440 12.378 1.00 29.84 211 PHE A O 1
ATOM 1633 N N . GLY A 1 212 ? 26.089 37.577 13.552 1.00 13.74 212 GLY A N 1
ATOM 1634 C CA . GLY A 1 212 ? 25.186 38.321 14.423 1.00 13.40 212 GLY A CA 1
ATOM 1635 C C . GLY A 1 212 ? 25.865 39.489 15.124 1.00 14.68 212 GLY A C 1
ATOM 1636 O O . GLY A 1 212 ? 25.317 40.595 15.185 1.00 13.98 212 GLY A O 1
ATOM 1637 N N . ALA A 1 213 ? 27.069 39.262 15.666 1.00 21.56 213 ALA A N 1
ATOM 1638 C CA . ALA A 1 213 ? 27.771 40.322 16.391 1.00 14.11 213 ALA A CA 1
ATOM 1639 C C . ALA A 1 213 ? 28.049 41.517 15.490 1.00 24.03 213 ALA A C 1
ATOM 1640 O O . ALA A 1 213 ? 27.813 42.671 15.873 1.00 30.64 213 ALA A O 1
ATOM 1642 N N . LEU A 1 214 ? 28.562 41.255 14.284 1.00 23.36 214 LEU A N 1
ATOM 1643 C CA . LEU A 1 214 ? 28.820 42.329 13.334 1.00 14.93 214 LEU A CA 1
ATOM 1644 C C . LEU A 1 214 ? 27.538 43.084 13.008 1.00 15.89 214 LEU A C 1
ATOM 1645 O O . LEU A 1 214 ? 27.508 44.320 13.035 1.00 27.11 214 LEU A O 1
ATOM 1650 N N . ILE A 1 215 ? 26.453 42.364 12.728 1.00 14.75 215 ILE A N 1
ATOM 1651 C CA . ILE A 1 215 ? 25.229 43.073 12.377 1.00 15.00 215 ILE A CA 1
ATOM 1652 C C . ILE A 1 215 ? 24.729 43.920 13.539 1.00 19.50 215 ILE A C 1
ATOM 1653 O O . ILE A 1 215 ? 24.157 45.001 13.330 1.00 28.63 215 ILE A O 1
ATOM 1658 N N . PHE A 1 216 ? 24.952 43.469 14.781 1.00 21.35 216 PHE A N 1
ATOM 1659 C CA . PHE A 1 216 ? 24.521 44.257 15.939 1.00 15.51 216 PHE A CA 1
ATOM 1660 C C . PHE A 1 216 ? 25.378 45.506 16.108 1.00 15.87 216 PHE A C 1
ATOM 1661 O O . PHE A 1 216 ? 24.852 46.600 16.366 1.00 16.36 216 PHE A O 1
ATOM 1669 N N . TRP A 1 217 ? 26.698 45.363 15.957 1.00 15.91 217 TRP A N 1
ATOM 1670 C CA . TRP A 1 217 ? 27.572 46.526 16.003 1.00 16.58 217 TRP A CA 1
ATOM 1671 C C . TRP A 1 217 ? 27.151 47.562 14.963 1.00 22.83 217 TRP A C 1
ATOM 1672 O O . TRP A 1 217 ? 26.807 48.700 15.309 1.00 21.24 217 TRP A O 1
ATOM 1683 N N . ILE A 1 218 ? 27.160 47.175 13.680 1.00 21.87 218 ILE A N 1
ATOM 1684 C CA . ILE A 1 218 ? 26.722 48.075 12.607 1.00 17.45 218 ILE A CA 1
ATOM 1685 C C . ILE A 1 218 ? 25.406 48.752 12.974 1.00 17.72 218 ILE A C 1
ATOM 1686 O O . ILE A 1 218 ? 25.288 49.983 12.936 1.00 27.03 218 ILE A O 1
ATOM 1691 N N . VAL A 1 219 ? 24.395 47.965 13.350 1.00 17.20 219 VAL A N 1
ATOM 1692 C CA . VAL A 1 219 ? 23.070 48.546 13.544 1.00 22.22 219 VAL A CA 1
ATOM 1693 C C . VAL A 1 219 ? 22.941 49.369 14.822 1.00 27.96 219 VAL A C 1
ATOM 1694 O O . VAL A 1 219 ? 21.902 50.011 15.027 1.00 29.30 219 VAL A O 1
ATOM 1698 N N . THR A 1 220 ? 23.945 49.389 15.703 1.00 26.33 220 THR A N 1
ATOM 1699 C CA . THR A 1 220 ? 23.824 50.243 16.882 1.00 18.35 220 THR A CA 1
ATOM 1700 C C . THR A 1 220 ? 24.863 51.357 16.916 1.00 20.19 220 THR A C 1
ATOM 1701 O O . THR A 1 220 ? 25.228 51.839 17.980 1.00 28.51 220 THR A O 1
ATOM 1705 N N . ARG A 1 221 ? 25.358 51.784 15.770 1.00 34.89 221 ARG A N 1
ATOM 1706 C CA . ARG A 1 221 ? 26.176 52.981 15.734 1.00 37.70 221 ARG A CA 1
ATOM 1707 C C . ARG A 1 221 ? 25.250 54.156 15.457 1.00 53.08 221 ARG A C 1
ATOM 1708 O O . ARG A 1 221 ? 24.638 54.202 14.378 1.00 61.38 221 ARG A O 1
ATOM 1716 N N . PRO A 1 222 ? 25.086 55.100 16.392 1.00 48.02 222 PRO A N 1
ATOM 1717 C CA . PRO A 1 222 ? 24.314 56.309 16.064 1.00 37.17 222 PRO A CA 1
ATOM 1718 C C . PRO A 1 222 ? 24.911 57.099 14.917 1.00 38.53 222 PRO A C 1
ATOM 1719 O O . PRO A 1 222 ? 24.162 57.737 14.168 1.00 41.62 222 PRO A O 1
ATOM 1723 N N . GLN A 1 223 ? 26.233 57.059 14.734 1.00 37.75 223 GLN A N 1
ATOM 1724 C CA . GLN A 1 223 ? 26.846 57.818 13.649 1.00 50.10 223 GLN A CA 1
ATOM 1725 C C . GLN A 1 223 ? 26.599 57.210 12.266 1.00 46.96 223 GLN A C 1
ATOM 1726 O O . GLN A 1 223 ? 27.052 57.790 11.272 1.00 53.88 223 GLN A O 1
ATOM 1732 N N . TRP A 1 224 ? 25.909 56.071 12.173 1.00 43.45 224 TRP A N 1
ATOM 1733 C CA . TRP A 1 224 ? 25.567 55.445 10.902 1.00 22.64 224 TRP A CA 1
ATOM 1734 C C . TRP A 1 224 ? 24.075 55.256 10.751 1.00 22.46 224 TRP A C 1
ATOM 1735 O O . TRP A 1 224 ? 23.643 54.474 9.905 1.00 24.05 224 TRP A O 1
ATOM 1746 N N . LYS A 1 225 ? 23.282 55.869 11.605 1.00 22.81 225 LYS A N 1
ATOM 1747 C CA . LYS A 1 225 ? 21.848 55.820 11.407 1.00 27.18 225 LYS A CA 1
ATOM 1748 C C . LYS A 1 225 ? 21.520 56.657 10.171 1.00 31.70 225 LYS A C 1
ATOM 1749 O O . LYS A 1 225 ? 22.242 57.598 9.829 1.00 40.59 225 LYS A O 1
ATOM 1755 N N . ARG A 1 226 ? 20.481 56.278 9.449 1.00 31.37 226 ARG A N 1
ATOM 1756 C CA . ARG A 1 226 ? 20.148 57.072 8.264 1.00 26.18 226 ARG A CA 1
ATOM 1757 C C . ARG A 1 226 ? 19.702 58.462 8.688 1.00 29.99 226 ARG A C 1
ATOM 1758 O O . ARG A 1 226 ? 18.751 58.582 9.477 1.00 34.32 226 ARG A O 1
ATOM 1766 N N . PRO A 1 227 ? 20.316 59.527 8.179 1.00 38.21 227 PRO A N 1
ATOM 1767 C CA . PRO A 1 227 ? 20.049 60.869 8.708 1.00 36.38 227 PRO A CA 1
ATOM 1768 C C . PRO A 1 227 ? 18.583 61.234 8.549 1.00 41.73 227 PRO A C 1
ATOM 1769 O O . PRO A 1 227 ? 17.997 61.057 7.477 1.00 37.72 227 PRO A O 1
ATOM 1773 N N . LYS A 1 228 ? 18.003 61.758 9.631 1.00 53.46 228 LYS A N 1
ATOM 1774 C CA . LYS A 1 228 ? 16.557 61.906 9.731 1.00 58.45 228 LYS A CA 1
ATOM 1775 C C . LYS A 1 228 ? 16.001 62.777 8.613 1.00 59.40 228 LYS A C 1
ATOM 1776 O O . LYS A 1 228 ? 16.604 63.781 8.217 1.00 56.74 228 LYS A O 1
ATOM 1782 N N . GLU A 1 229 ? 14.838 62.366 8.108 1.00 60.99 229 GLU A N 1
ATOM 1783 C CA . GLU A 1 229 ? 14.143 63.081 7.051 1.00 65.41 229 GLU A CA 1
ATOM 1784 C C . GLU A 1 229 ? 13.761 64.490 7.519 1.00 71.91 229 GLU A C 1
ATOM 1785 O O . GLU A 1 229 ? 13.492 64.708 8.706 1.00 66.03 229 GLU A O 1
ATOM 1791 N N . PRO A 1 230 ? 13.755 65.480 6.606 1.00 77.27 230 PRO A N 1
ATOM 1792 C CA . PRO A 1 230 ? 13.396 66.866 6.938 1.00 83.21 230 PRO A CA 1
ATOM 1793 C C . PRO A 1 230 ? 12.108 67.008 7.762 1.00 80.20 230 PRO A C 1
ATOM 1794 O O . PRO A 1 230 ? 11.933 68.017 8.456 1.00 73.95 230 PRO A O 1
#

Sequence (225 aa):
YWRFLALLGSALLVGFFLSVIFALVWVLHYREGLGWDGSALEFNWHPVLMVTGFVFIQGIAIIVYRLPWTWKCSKLLMKSIHAGLNAVAAILAIISVVAVFENHNVNNIANMYSLHSWVGLIAVICYLLQLLSGFSVFLLPWAPLSLRAFLMPIHVYSGIVIFGTVIATALMGLTEKLIFSLRDPAYSTFPPEGVFVNTLGLLILVFGALIFWIVTRPQWKRPKEP